Protein AF-A0A4Y9ZCI2-F1 (afdb_monomer_lite)

InterPro domains:
  IPR021056 Mitochondrial import inner membrane translocase subunit Tim54 [PF11711] (5-191)

pLDDT: mean 78.72, std 19.23, range [35.66, 96.88]

Sequence (316 aa):
RERRALAGGIVIVGRPTFKEYMAGLRRGWSEGLQKVDREEALAVLLEEDNHFDEPEPESAFEPETLGDDEPLPTKSRLPSSRPGVFNPLTMRAPEPAKQKTVTQNVDGADVPPPQRVPRQPALLLVPFTNHIGIQQVPNMIWDFFNERKKVQAGAEAGYRIVMGQTRPFVAPNASAAADTFNVADAPADKPAEDKSDLAFDVDAEAWYKSSTASLPAEIEKARKTYYDALPAKLATARALSRGEREPTKEELNAPPPTEVELRAERLKKEMRWRGDEEGWAIVRSDSPVEWDPRMEGALSVFVDPPKGEEVVGEKS

Organism: NCBI:txid205917

Radius of gyration: 32.86 Å; chains: 1; bounding box: 94×45×106 Å

Secondary structure (DSSP, 8-state):
-HHHHHTSEEEEEHHHHHHHHHHHHHHHHHS-S----HHHHHHHHHHTT-TTPPPPP-----------------------------------PPP---------------PPPPSSPPPPPEEEEE------SGGGHHHHHHHHHTHHHHHHHHHHHHHHHHHT-EEE--PPPHHHHTTTT--S-----------SGGGTTGGGGGGS-GGGTTHHHHHHHHHHHHHHHHHHHHHHHHHHHHTSSPPPHHHHHSPPPPHHHHHHHHHHHHHHHHHHHHHHHHHSTTPPPP--GGGTTT-EEE-PPPPTT-------

Foldseek 3Di:
DVVVQQLAEAEAEADLSLLVVLVVVCCVQQDFQFPDPPLVVVLVVVVVPCLLPDDDPPPPPPVPDDDDDDDDDDDDDDDDDDDDDDDDDDDDDDDPPPPPPPPPPPGGPRDGRDPADAAHHAYEYQHDADQDDPVSVVVVVVCVVVVVVVVVSVVQSVVLSVVSDKDFFFDFDPVVVVCPPDPDDDDDDPDDPRPGPLCRNLVSLVNPDPVLVCLLVVLVVVVVVLSVCVVVLSVVQVCVVVVVDDQDPVCVVPPRDHSVRSSVVVSVSVVVSVVSVVSSQSRHSPHGRDDDPSCGRSYMYGDRDPDPPPPPDDDD

Structure (mmCIF, N/CA/C/O backbone):
data_AF-A0A4Y9ZCI2-F1
#
_entry.id   AF-A0A4Y9ZCI2-F1
#
loop_
_atom_site.group_PDB
_atom_site.id
_atom_site.type_symbol
_atom_site.label_atom_id
_atom_site.label_alt_id
_atom_site.label_comp_id
_atom_site.label_asym_id
_atom_site.label_entity_id
_atom_site.label_seq_id
_atom_site.pdbx_PDB_ins_code
_atom_site.Cartn_x
_atom_site.Cartn_y
_atom_site.Cartn_z
_atom_site.occupancy
_atom_site.B_iso_or_equiv
_atom_site.auth_seq_id
_atom_site.auth_comp_id
_atom_site.auth_asym_id
_atom_site.auth_atom_id
_atom_site.pdbx_PDB_model_num
ATOM 1 N N . ARG A 1 1 ? 12.098 -2.322 28.029 1.00 70.19 1 ARG A N 1
ATOM 2 C CA . ARG A 1 1 ? 11.899 -1.687 26.701 1.00 70.19 1 ARG A CA 1
ATOM 3 C C . ARG A 1 1 ? 10.670 -2.268 26.014 1.00 70.19 1 ARG A C 1
ATOM 5 O O . ARG A 1 1 ? 9.775 -1.499 25.715 1.00 70.19 1 ARG A O 1
ATOM 12 N N . GLU A 1 2 ? 10.568 -3.592 25.908 1.00 74.62 2 GLU A N 1
ATOM 13 C CA . GLU A 1 2 ? 9.414 -4.307 25.337 1.00 74.62 2 GLU A CA 1
ATOM 14 C C . GLU A 1 2 ? 8.051 -3.887 25.915 1.00 74.62 2 GLU A C 1
ATOM 16 O O . GLU A 1 2 ? 7.196 -3.446 25.164 1.00 74.62 2 GLU A O 1
ATOM 21 N N . ARG A 1 3 ? 7.875 -3.848 27.247 1.00 76.88 3 ARG A N 1
ATOM 22 C CA . ARG A 1 3 ? 6.620 -3.346 27.856 1.00 76.88 3 ARG A CA 1
ATOM 23 C C . ARG A 1 3 ? 6.239 -1.923 27.432 1.00 76.88 3 ARG A C 1
ATOM 25 O O . ARG A 1 3 ? 5.063 -1.615 27.362 1.00 76.88 3 ARG A O 1
ATOM 32 N N . ARG A 1 4 ? 7.222 -1.052 27.164 1.00 77.25 4 ARG A N 1
ATOM 33 C CA . ARG A 1 4 ? 6.974 0.328 26.713 1.00 77.25 4 ARG A CA 1
ATOM 34 C C . ARG A 1 4 ? 6.596 0.373 25.232 1.00 77.25 4 ARG A C 1
ATOM 36 O O . ARG A 1 4 ? 5.808 1.224 24.856 1.00 77.25 4 ARG A O 1
ATOM 43 N N . ALA A 1 5 ? 7.143 -0.537 24.423 1.00 74.62 5 ALA A N 1
ATOM 44 C CA . ALA A 1 5 ? 6.753 -0.704 23.026 1.00 74.62 5 ALA A CA 1
ATOM 45 C C . ALA A 1 5 ? 5.331 -1.284 22.909 1.00 74.62 5 ALA A C 1
ATOM 47 O O . ALA A 1 5 ? 4.537 -0.791 22.119 1.00 74.62 5 ALA A O 1
ATOM 48 N N . LEU A 1 6 ? 4.989 -2.256 23.761 1.00 81.44 6 LEU A N 1
ATOM 49 C CA . LEU A 1 6 ? 3.657 -2.869 23.828 1.00 81.44 6 LEU A CA 1
ATOM 50 C C . LEU A 1 6 ? 2.593 -1.984 24.490 1.00 81.44 6 LEU A C 1
ATOM 52 O O . LEU A 1 6 ? 1.410 -2.224 24.297 1.00 81.44 6 LEU A O 1
ATOM 56 N N . ALA A 1 7 ? 2.997 -0.980 25.274 1.00 79.25 7 ALA A N 1
ATOM 57 C CA . ALA A 1 7 ? 2.078 0.007 25.845 1.00 79.25 7 ALA A CA 1
ATOM 58 C C . ALA A 1 7 ? 1.554 1.008 24.799 1.00 79.25 7 ALA A C 1
ATOM 60 O O . ALA A 1 7 ? 0.620 1.751 25.086 1.00 79.25 7 ALA A O 1
ATOM 61 N N . GLY A 1 8 ? 2.179 1.062 23.618 1.00 84.56 8 GLY A N 1
ATOM 62 C CA . GLY A 1 8 ? 1.664 1.817 22.483 1.00 84.56 8 GLY A CA 1
ATOM 63 C C . GLY A 1 8 ? 0.495 1.107 21.796 1.00 84.56 8 GLY A C 1
ATOM 64 O O . GLY A 1 8 ? 0.169 -0.039 22.097 1.00 84.56 8 GLY A O 1
ATOM 65 N N . GLY A 1 9 ? -0.109 1.797 20.834 1.00 90.19 9 GLY A N 1
ATOM 66 C CA . GLY A 1 9 ? -1.144 1.254 19.961 1.00 90.19 9 GLY A CA 1
ATOM 67 C C . GLY A 1 9 ? -0.840 1.559 18.500 1.00 90.19 9 GLY A C 1
ATOM 68 O O . GLY A 1 9 ? -0.164 2.544 18.200 1.00 90.19 9 GLY A O 1
ATOM 69 N N . ILE A 1 10 ? -1.339 0.721 17.597 1.00 95.12 10 ILE A N 1
ATOM 70 C CA . ILE A 1 10 ? -1.281 0.932 16.148 1.00 95.12 10 ILE A CA 1
ATOM 71 C C . ILE A 1 10 ? -2.678 1.341 15.693 1.00 95.12 10 ILE A C 1
ATOM 73 O O . ILE A 1 10 ? -3.640 0.626 15.952 1.00 95.12 10 ILE A O 1
ATOM 77 N N . VAL A 1 11 ? -2.799 2.485 15.023 1.00 96.06 11 VAL A N 1
ATOM 78 C CA . VAL A 1 11 ? -4.080 2.964 14.489 1.00 96.06 11 VAL A CA 1
ATOM 79 C C . VAL A 1 11 ? -4.164 2.607 13.013 1.00 96.06 11 VAL A C 1
ATOM 81 O O . VAL A 1 11 ? -3.337 3.055 12.222 1.00 96.06 11 VAL A O 1
ATOM 84 N N . ILE A 1 12 ? -5.165 1.808 12.656 1.00 96.38 12 ILE A N 1
ATOM 85 C CA . ILE A 1 12 ? -5.438 1.362 11.292 1.00 96.38 12 ILE A CA 1
ATOM 86 C C . ILE A 1 12 ? -6.728 2.033 10.832 1.00 96.38 12 ILE A C 1
ATOM 88 O O . ILE A 1 12 ? -7.761 1.927 11.495 1.00 96.38 12 ILE A O 1
ATOM 92 N N . VAL A 1 13 ? -6.656 2.749 9.711 1.00 95.38 13 VAL A N 1
ATOM 93 C CA . VAL A 1 13 ? -7.763 3.562 9.196 1.00 95.38 13 VAL A CA 1
ATOM 94 C C . VAL A 1 13 ? -8.263 2.973 7.884 1.00 95.38 13 VAL A C 1
ATOM 96 O O . VAL A 1 13 ? -7.585 3.035 6.857 1.00 95.38 13 VAL A O 1
ATOM 99 N N . GLY A 1 14 ? -9.471 2.422 7.929 1.00 93.88 14 GLY A N 1
ATOM 100 C CA . GLY A 1 14 ? -10.147 1.809 6.795 1.00 93.88 14 GLY A CA 1
ATOM 101 C C . GLY A 1 14 ? -9.641 0.414 6.433 1.00 93.88 14 GLY A C 1
ATOM 102 O O . GLY A 1 14 ? -8.528 -0.007 6.754 1.00 93.88 14 GLY A O 1
ATOM 103 N N . ARG A 1 15 ? -10.491 -0.298 5.700 1.00 94.25 15 ARG A N 1
ATOM 104 C CA . ARG A 1 15 ? -10.242 -1.654 5.204 1.00 94.25 15 ARG A CA 1
ATOM 105 C C . ARG A 1 15 ? -8.969 -1.843 4.352 1.00 94.25 15 ARG A C 1
ATOM 107 O O . ARG A 1 15 ? -8.268 -2.824 4.605 1.00 94.25 15 ARG A O 1
ATOM 114 N N . PRO A 1 16 ? -8.616 -0.961 3.387 1.00 93.88 16 PRO A N 1
ATOM 115 C CA . PRO A 1 16 ? -7.421 -1.153 2.554 1.00 93.88 16 PRO A CA 1
ATOM 116 C C . PRO A 1 16 ? -6.135 -1.241 3.377 1.00 93.88 16 PRO A C 1
ATOM 118 O O . PRO A 1 16 ? -5.326 -2.145 3.193 1.00 93.88 16 PRO A O 1
ATOM 121 N N . THR A 1 17 ? -5.981 -0.327 4.340 1.00 95.50 17 THR A N 1
ATOM 122 C CA . THR A 1 17 ? -4.780 -0.266 5.181 1.00 95.50 17 THR A CA 1
ATOM 123 C C . THR A 1 17 ? -4.700 -1.463 6.118 1.00 95.50 17 THR A C 1
ATOM 125 O O . THR A 1 17 ? -3.610 -1.946 6.405 1.00 95.50 17 THR A O 1
ATOM 128 N N . PHE A 1 18 ? -5.848 -1.991 6.551 1.00 96.31 18 PHE A N 1
ATOM 129 C CA . PHE A 1 18 ? -5.901 -3.224 7.324 1.00 96.31 18 PHE A CA 1
ATOM 130 C C . PHE A 1 18 ? -5.429 -4.435 6.508 1.00 96.31 18 PHE A C 1
ATOM 132 O O . PHE A 1 18 ? -4.610 -5.210 7.002 1.00 96.31 18 PHE A O 1
ATOM 139 N N . LYS A 1 19 ? -5.871 -4.565 5.249 1.00 96.00 19 LYS A N 1
ATOM 140 C CA . LYS A 1 19 ? -5.399 -5.609 4.323 1.00 96.00 19 LYS A CA 1
ATOM 141 C C . LYS A 1 19 ? -3.885 -5.543 4.123 1.00 96.00 19 LYS A C 1
ATOM 143 O O . LYS A 1 19 ? -3.203 -6.548 4.306 1.00 96.00 19 LYS A O 1
ATOM 148 N N . GLU A 1 20 ? -3.355 -4.358 3.829 1.00 96.31 20 GLU A N 1
ATOM 149 C CA . GLU A 1 20 ? -1.913 -4.140 3.663 1.00 96.31 20 GLU A CA 1
ATOM 150 C C . GLU A 1 20 ? -1.125 -4.421 4.942 1.00 96.31 20 GLU A C 1
ATOM 152 O O . GLU A 1 20 ? -0.078 -5.065 4.893 1.00 96.31 20 GLU A O 1
ATOM 157 N N . TYR A 1 21 ? -1.629 -3.978 6.096 1.00 96.56 21 TYR A N 1
ATOM 158 C CA . TYR A 1 21 ? -0.991 -4.223 7.385 1.00 96.56 21 TYR A CA 1
ATOM 159 C C . TYR A 1 21 ? -0.885 -5.721 7.675 1.00 96.56 21 TYR A C 1
ATOM 161 O O . TYR A 1 21 ? 0.186 -6.200 8.040 1.00 96.56 21 TYR A O 1
ATOM 169 N N . MET A 1 22 ? -1.972 -6.470 7.478 1.00 95.81 22 MET A N 1
ATOM 170 C CA . MET A 1 22 ? -2.000 -7.912 7.727 1.00 95.81 22 MET A CA 1
ATOM 171 C C . MET A 1 22 ? -1.140 -8.685 6.722 1.00 95.81 22 MET A C 1
ATOM 173 O O . MET A 1 22 ? -0.393 -9.576 7.128 1.00 95.81 22 MET A O 1
ATOM 177 N N . ALA A 1 23 ? -1.158 -8.294 5.443 1.00 95.31 23 ALA A N 1
ATOM 178 C CA . ALA A 1 23 ? -0.271 -8.856 4.427 1.00 95.31 23 ALA A CA 1
ATOM 179 C C . ALA A 1 23 ? 1.204 -8.582 4.756 1.00 95.31 23 ALA A C 1
ATOM 181 O O . ALA A 1 23 ? 2.036 -9.487 4.727 1.00 95.31 23 ALA A O 1
ATOM 182 N N . GLY A 1 24 ? 1.532 -7.352 5.157 1.00 94.50 24 GLY A N 1
ATOM 183 C CA . GLY A 1 24 ? 2.871 -6.961 5.592 1.00 94.50 24 GLY A CA 1
ATOM 184 C C . GLY A 1 24 ? 3.321 -7.688 6.858 1.00 94.50 24 GLY A C 1
ATOM 185 O O . GLY A 1 24 ? 4.476 -8.100 6.949 1.00 94.50 24 GLY A O 1
ATOM 186 N N . LEU A 1 25 ? 2.416 -7.903 7.815 1.00 94.06 25 LEU A N 1
ATOM 187 C CA . LEU A 1 25 ? 2.697 -8.642 9.042 1.00 94.06 25 LEU A CA 1
ATOM 188 C C . LEU A 1 25 ? 2.956 -10.122 8.745 1.00 94.06 25 LEU A C 1
ATOM 190 O O . LEU A 1 25 ? 3.963 -10.663 9.203 1.00 94.06 25 LEU A O 1
ATOM 194 N N . ARG A 1 26 ? 2.108 -10.761 7.928 1.00 93.44 26 ARG A N 1
ATOM 195 C CA . ARG A 1 26 ? 2.335 -12.132 7.451 1.00 93.44 26 ARG A CA 1
ATOM 196 C C . ARG A 1 26 ? 3.676 -12.225 6.740 1.00 93.44 26 ARG A C 1
ATOM 198 O O . ARG A 1 26 ? 4.493 -13.069 7.099 1.00 93.44 26 ARG A O 1
ATOM 205 N N . ARG A 1 27 ? 3.919 -11.341 5.772 1.00 91.38 27 ARG A N 1
ATOM 206 C CA . ARG A 1 27 ? 5.150 -11.287 4.982 1.00 91.38 27 ARG A CA 1
ATOM 207 C C . ARG A 1 27 ? 6.383 -11.143 5.876 1.00 91.38 27 ARG A C 1
ATOM 209 O O . ARG A 1 27 ? 7.288 -11.960 5.791 1.00 91.38 27 ARG A O 1
ATOM 216 N N . GLY A 1 28 ? 6.378 -10.185 6.800 1.00 90.69 28 GLY A N 1
ATOM 217 C CA . GLY A 1 28 ? 7.507 -9.909 7.691 1.00 90.69 28 GLY A CA 1
ATOM 218 C C . GLY A 1 28 ? 7.852 -11.041 8.665 1.00 90.69 28 GLY A C 1
ATOM 219 O O . GLY A 1 28 ? 9.004 -11.152 9.071 1.00 90.69 28 GLY A O 1
ATOM 220 N N . TRP A 1 29 ? 6.884 -11.889 9.029 1.00 90.50 29 TRP A N 1
ATOM 221 C CA . TRP A 1 29 ? 7.106 -13.046 9.911 1.00 90.50 29 TRP A CA 1
ATOM 222 C C . TRP A 1 29 ? 7.196 -14.390 9.176 1.00 90.50 29 TRP A C 1
ATOM 224 O O . TRP A 1 29 ? 7.446 -15.416 9.817 1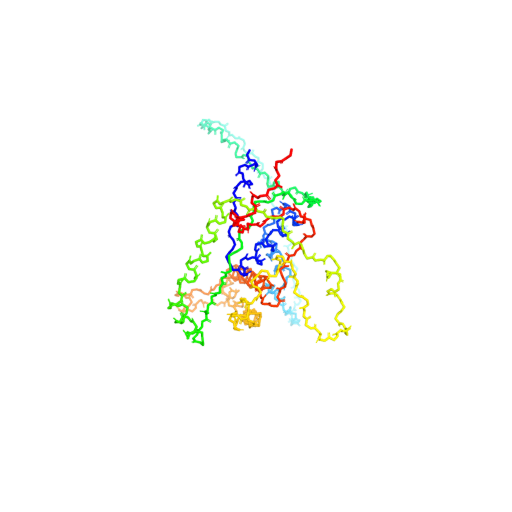.00 90.50 29 TRP A O 1
ATOM 234 N N . SER A 1 30 ? 6.970 -14.415 7.862 1.00 87.25 30 SER A N 1
ATOM 235 C CA . SER A 1 30 ? 7.005 -15.631 7.032 1.00 87.25 30 SER A CA 1
ATOM 236 C C . SER A 1 30 ? 8.155 -15.645 6.037 1.00 87.25 30 SER A C 1
ATOM 238 O O . SER A 1 30 ? 8.651 -16.722 5.723 1.00 87.25 30 SER A O 1
ATOM 240 N N . GLU A 1 31 ? 8.578 -14.486 5.536 1.00 83.69 31 GLU A N 1
ATOM 241 C CA . GLU A 1 31 ? 9.741 -14.376 4.659 1.00 83.69 31 GLU A CA 1
ATOM 242 C C . GLU A 1 31 ? 11.046 -14.461 5.468 1.00 83.69 31 GLU A C 1
ATOM 244 O O . GLU A 1 31 ? 11.098 -14.116 6.652 1.00 83.69 31 GLU A O 1
ATOM 249 N N . GLY A 1 32 ? 12.109 -14.952 4.828 1.00 79.38 32 GLY A N 1
ATOM 250 C CA . GLY A 1 32 ? 13.436 -15.017 5.438 1.00 79.38 32 GLY A CA 1
ATOM 251 C C . GLY A 1 32 ? 14.038 -13.626 5.658 1.00 79.38 32 GLY A C 1
ATOM 252 O O . GLY A 1 32 ? 13.721 -12.674 4.951 1.00 79.38 32 GLY A O 1
ATOM 253 N N . LEU A 1 33 ? 14.974 -13.509 6.606 1.00 81.31 33 LEU A N 1
ATOM 254 C CA . LEU A 1 33 ? 15.710 -12.262 6.885 1.00 81.31 33 LEU A CA 1
ATOM 255 C C . LEU A 1 33 ? 16.792 -11.945 5.834 1.00 81.31 33 LEU A C 1
ATOM 257 O O . LEU A 1 33 ? 17.609 -11.038 6.025 1.00 81.31 33 LEU A O 1
ATOM 261 N N . GLN A 1 34 ? 16.822 -12.698 4.736 1.00 81.69 34 GLN A N 1
ATOM 262 C CA . GLN A 1 34 ? 17.755 -12.487 3.645 1.00 81.69 34 GLN A CA 1
ATOM 263 C C . GLN A 1 34 ? 17.511 -11.101 3.042 1.00 81.69 34 GLN A C 1
ATOM 265 O O . GLN A 1 34 ? 16.386 -10.736 2.692 1.00 81.69 34 GLN A O 1
ATOM 270 N N . LYS A 1 35 ? 18.578 -10.306 2.927 1.00 77.00 35 LYS A N 1
ATOM 271 C CA . LYS A 1 35 ? 18.523 -9.019 2.237 1.00 77.00 35 LYS A CA 1
ATOM 272 C C . LYS A 1 35 ? 18.458 -9.293 0.735 1.00 77.00 35 LYS A C 1
ATOM 274 O O . LYS A 1 35 ? 19.480 -9.273 0.062 1.00 77.00 35 LYS A O 1
ATOM 279 N N . VAL A 1 36 ? 17.263 -9.582 0.235 1.00 78.62 36 VAL A N 1
ATOM 280 C CA . VAL A 1 36 ? 17.028 -9.761 -1.198 1.00 78.62 36 VAL A CA 1
ATOM 281 C C . VAL A 1 36 ? 16.921 -8.382 -1.832 1.00 78.62 36 VAL A C 1
ATOM 283 O O . VAL A 1 36 ? 15.985 -7.630 -1.540 1.00 78.62 36 VAL A O 1
ATOM 286 N N . ASP A 1 37 ? 17.881 -8.042 -2.689 1.00 86.25 37 ASP A N 1
ATOM 287 C CA . ASP A 1 37 ? 17.720 -6.908 -3.588 1.00 86.25 37 ASP A CA 1
ATOM 288 C C . ASP A 1 37 ? 16.722 -7.305 -4.683 1.00 86.25 37 ASP A C 1
ATOM 290 O O . ASP A 1 37 ? 17.003 -8.120 -5.563 1.00 86.25 37 ASP A O 1
ATOM 294 N N . ARG A 1 38 ? 15.500 -6.772 -4.575 1.00 86.38 38 ARG A N 1
ATOM 295 C CA . ARG A 1 38 ? 14.413 -7.080 -5.512 1.00 86.38 38 ARG A CA 1
ATOM 296 C C . ARG A 1 38 ? 14.734 -6.600 -6.925 1.00 86.38 38 ARG A C 1
ATOM 298 O O . ARG A 1 38 ? 14.206 -7.172 -7.874 1.00 86.38 38 ARG A O 1
ATOM 305 N N . GLU A 1 39 ? 15.565 -5.567 -7.061 1.00 89.19 39 GLU A N 1
ATOM 306 C CA . GLU A 1 39 ? 15.991 -5.050 -8.361 1.00 89.19 39 GLU A CA 1
ATOM 307 C C . GLU A 1 39 ? 16.957 -6.018 -9.028 1.00 89.19 39 GLU A C 1
ATOM 309 O O . GLU A 1 39 ? 16.762 -6.353 -10.191 1.00 89.19 39 GLU A O 1
ATOM 314 N N . GLU A 1 40 ? 17.938 -6.519 -8.277 1.00 89.50 40 GLU A N 1
ATOM 315 C CA . GLU A 1 40 ? 18.913 -7.498 -8.765 1.00 89.50 40 GLU A CA 1
ATOM 316 C C . GLU A 1 40 ? 18.239 -8.827 -9.120 1.00 89.50 40 GLU A C 1
ATOM 318 O O . GLU A 1 40 ? 18.433 -9.343 -10.217 1.00 89.50 40 GLU A O 1
ATOM 323 N N . ALA A 1 41 ? 17.362 -9.338 -8.249 1.00 89.94 41 ALA A N 1
ATOM 324 C CA . ALA A 1 41 ? 16.611 -10.563 -8.522 1.00 89.94 41 ALA A CA 1
ATOM 325 C C . ALA A 1 41 ? 15.742 -10.437 -9.784 1.00 89.94 41 ALA A C 1
ATOM 327 O O . ALA A 1 41 ? 15.655 -11.369 -10.582 1.00 89.94 41 ALA A O 1
ATOM 328 N N . LEU A 1 42 ? 15.109 -9.277 -9.988 1.00 91.69 42 LEU A N 1
ATOM 329 C CA . LEU A 1 42 ? 14.340 -9.018 -11.200 1.00 91.69 42 LEU A CA 1
ATOM 330 C C . LEU A 1 42 ? 15.249 -8.844 -12.421 1.00 91.69 42 LEU A C 1
ATOM 332 O O . LEU A 1 42 ? 14.898 -9.328 -13.490 1.00 91.69 42 LEU A O 1
ATOM 336 N N . ALA A 1 43 ? 16.399 -8.184 -12.284 1.00 90.06 43 ALA A N 1
ATOM 337 C CA . ALA A 1 43 ? 17.352 -8.003 -13.373 1.00 90.06 43 ALA A CA 1
ATOM 338 C C . ALA A 1 43 ? 17.840 -9.350 -13.915 1.00 90.06 43 ALA A C 1
ATOM 340 O O . ALA A 1 43 ? 17.757 -9.560 -15.121 1.00 90.06 43 ALA A O 1
ATOM 341 N N . VAL A 1 44 ? 18.216 -10.285 -13.035 1.00 90.62 44 VAL A N 1
ATOM 342 C CA . VAL A 1 44 ? 18.615 -11.651 -13.420 1.00 90.62 44 VAL A CA 1
ATOM 343 C C . VAL A 1 44 ? 17.499 -12.350 -14.202 1.00 90.62 44 VAL A C 1
ATOM 345 O O . VAL A 1 44 ? 17.733 -12.858 -15.294 1.00 90.62 44 VAL A O 1
ATOM 348 N N . LEU A 1 45 ? 16.254 -12.293 -13.712 1.00 90.94 45 LEU A N 1
ATOM 349 C CA . LEU A 1 45 ? 15.106 -12.878 -14.419 1.00 90.94 45 LEU A CA 1
ATOM 350 C C . LEU A 1 45 ? 14.853 -12.241 -15.796 1.00 90.94 45 LEU A C 1
ATOM 352 O O . LEU A 1 45 ? 14.368 -12.906 -16.706 1.00 90.94 45 LEU A O 1
ATOM 356 N N . LEU A 1 46 ? 15.121 -10.942 -15.950 1.00 90.56 46 LEU A N 1
ATOM 357 C CA . LEU A 1 46 ? 14.923 -10.229 -17.215 1.00 90.56 46 LEU A CA 1
ATOM 358 C C . LEU A 1 46 ? 16.073 -10.448 -18.206 1.00 90.56 46 LEU A C 1
ATOM 360 O O . LEU A 1 46 ? 15.843 -10.320 -19.413 1.00 90.56 46 LEU A O 1
ATOM 364 N N . GLU A 1 47 ? 17.278 -10.744 -17.717 1.00 88.25 47 GLU A N 1
ATOM 365 C CA . GLU A 1 47 ? 18.430 -11.148 -18.531 1.00 88.25 47 GLU A CA 1
ATOM 366 C C . GLU A 1 47 ? 18.198 -12.519 -19.180 1.00 88.25 47 GLU A C 1
ATOM 368 O O . GLU A 1 47 ? 18.524 -12.688 -20.349 1.00 88.25 47 GLU A O 1
ATOM 373 N N . GLU A 1 48 ? 17.544 -13.452 -18.484 1.00 89.75 48 GLU A N 1
ATOM 374 C CA . GLU A 1 48 ? 17.228 -14.800 -18.993 1.00 89.75 48 GLU A CA 1
ATOM 375 C C . GLU A 1 48 ? 16.129 -14.834 -20.081 1.00 89.75 48 GLU A C 1
ATOM 377 O O . GLU A 1 48 ? 15.938 -15.849 -20.749 1.00 89.75 48 GLU A O 1
ATOM 382 N N . ASP A 1 49 ? 15.391 -13.738 -20.275 1.00 85.31 49 ASP A N 1
ATOM 383 C CA . ASP A 1 49 ? 14.215 -13.665 -21.159 1.00 85.31 49 ASP A CA 1
ATOM 384 C C . ASP A 1 49 ? 14.566 -13.340 -22.630 1.00 85.31 49 ASP A C 1
ATOM 386 O O . ASP A 1 49 ? 13.673 -13.119 -23.446 1.00 85.31 49 ASP A O 1
ATOM 390 N N . ASN A 1 50 ? 15.856 -13.243 -22.983 1.00 84.94 50 ASN A N 1
ATOM 391 C CA . ASN A 1 50 ? 16.409 -13.098 -24.348 1.00 84.94 50 ASN A CA 1
ATOM 392 C C . ASN A 1 50 ? 15.838 -11.954 -25.227 1.00 84.94 50 ASN A C 1
ATOM 394 O O . ASN A 1 50 ? 16.192 -11.809 -26.394 1.00 84.94 50 ASN A O 1
ATOM 398 N N . HIS A 1 51 ? 14.986 -11.074 -24.692 1.00 86.31 51 HIS A N 1
ATOM 399 C CA . HIS A 1 51 ? 14.366 -9.963 -25.432 1.00 86.31 51 HIS A CA 1
ATOM 400 C C . HIS A 1 51 ? 15.374 -8.905 -25.913 1.00 86.31 51 HIS A C 1
ATOM 402 O O . HIS A 1 51 ? 15.056 -8.088 -26.777 1.00 86.31 51 HIS A O 1
ATOM 408 N N . PHE A 1 52 ? 16.566 -8.878 -25.313 1.00 86.44 52 PHE A N 1
ATOM 409 C CA . PHE A 1 52 ? 17.665 -7.971 -25.652 1.00 86.44 52 PHE A CA 1
ATOM 410 C C . PHE A 1 52 ? 18.806 -8.680 -26.380 1.00 86.44 52 PHE A C 1
ATOM 412 O O . PHE A 1 52 ? 19.825 -8.037 -26.648 1.00 86.44 52 PHE A O 1
ATOM 419 N N . ASP A 1 53 ? 18.644 -9.956 -26.723 1.00 85.94 53 ASP A N 1
ATOM 420 C CA . ASP A 1 53 ? 19.646 -10.670 -27.497 1.00 85.94 53 ASP A CA 1
ATOM 421 C C . ASP A 1 53 ? 19.671 -10.132 -28.922 1.00 85.94 53 ASP A C 1
ATOM 423 O O . ASP A 1 53 ? 18.708 -9.553 -29.448 1.00 85.94 53 ASP A O 1
ATOM 427 N N . GLU A 1 54 ? 20.840 -10.205 -29.536 1.00 77.50 54 GLU A N 1
ATOM 428 C CA . GLU A 1 54 ? 20.959 -9.874 -30.938 1.00 77.50 54 GLU A CA 1
ATOM 429 C C . GLU A 1 54 ? 20.570 -11.103 -31.759 1.00 77.50 54 GLU A C 1
ATOM 431 O O . GLU A 1 54 ? 21.102 -12.180 -31.488 1.00 77.50 54 GLU A O 1
ATOM 436 N N . PRO A 1 55 ? 19.650 -10.984 -32.738 1.00 71.75 55 PRO A N 1
ATOM 437 C CA . PRO A 1 55 ? 19.465 -12.069 -33.686 1.00 71.75 55 PRO A CA 1
ATOM 438 C C . PRO A 1 55 ? 20.814 -12.322 -34.355 1.00 71.75 55 PRO A C 1
ATOM 440 O O . PRO A 1 55 ? 21.413 -11.381 -34.883 1.00 71.75 55 PRO A O 1
ATOM 443 N N . GLU A 1 56 ? 21.311 -13.562 -34.287 1.00 66.25 56 GLU A N 1
ATOM 444 C CA . GLU A 1 56 ? 22.533 -13.924 -35.000 1.00 66.25 56 GLU A CA 1
ATOM 445 C C . GLU A 1 56 ? 22.380 -13.455 -36.449 1.00 66.25 56 GLU A C 1
ATOM 447 O O . GLU A 1 56 ? 21.328 -13.704 -37.053 1.00 66.25 56 GLU A O 1
ATOM 452 N N . PRO A 1 57 ? 23.367 -12.727 -37.003 1.00 60.38 57 PRO A N 1
ATOM 453 C CA . PRO A 1 57 ? 23.303 -12.371 -38.404 1.00 60.38 57 PRO A CA 1
ATOM 454 C C . PRO A 1 57 ? 23.175 -13.686 -39.159 1.00 60.38 57 PRO A C 1
ATOM 456 O O . PRO A 1 57 ? 24.042 -14.551 -39.012 1.00 60.38 57 PRO A O 1
ATOM 459 N N . GLU A 1 58 ? 22.084 -13.852 -39.916 1.00 48.94 58 GLU A N 1
ATOM 460 C CA . GLU A 1 58 ? 21.970 -14.951 -40.863 1.00 48.94 58 GLU A CA 1
ATOM 461 C C . GLU A 1 58 ? 23.269 -14.937 -41.651 1.00 48.94 58 GLU A C 1
ATOM 463 O O . GLU A 1 58 ? 23.594 -13.961 -42.333 1.00 48.94 58 GLU A O 1
ATOM 468 N N . SER A 1 59 ? 24.087 -15.959 -41.417 1.00 45.62 59 SER A N 1
ATOM 469 C CA . SER A 1 59 ? 25.406 -16.040 -41.995 1.00 45.62 59 SER A CA 1
ATOM 470 C C . SER A 1 59 ? 25.205 -15.983 -43.498 1.00 45.62 59 SER A C 1
ATOM 472 O O . SER A 1 59 ? 24.694 -16.939 -44.085 1.00 45.62 59 SER A O 1
ATOM 474 N N . ALA A 1 60 ? 25.581 -14.861 -44.103 1.00 47.62 60 ALA A N 1
ATOM 475 C CA . ALA A 1 60 ? 25.733 -14.720 -45.535 1.00 47.62 60 ALA A CA 1
ATOM 476 C C . ALA A 1 60 ? 26.899 -15.620 -45.974 1.00 47.62 60 ALA A C 1
ATOM 478 O O . ALA A 1 60 ? 27.973 -15.158 -46.338 1.00 47.62 60 ALA A O 1
ATOM 479 N N . PHE A 1 61 ? 26.708 -16.934 -45.886 1.00 43.81 61 PHE A N 1
ATOM 480 C CA . PHE A 1 61 ? 27.419 -17.897 -46.703 1.00 43.81 61 PHE A CA 1
ATOM 481 C C . PHE A 1 61 ? 26.665 -17.973 -48.026 1.00 43.81 61 PHE A C 1
ATOM 483 O O . PHE A 1 61 ? 25.995 -18.956 -48.329 1.00 43.81 61 PHE A O 1
ATOM 490 N N . GLU A 1 62 ? 26.777 -16.909 -48.818 1.00 42.31 62 GLU A N 1
ATOM 491 C CA . GLU A 1 62 ? 26.784 -17.087 -50.262 1.00 42.31 62 GLU A CA 1
ATOM 492 C C . GLU A 1 62 ? 28.167 -17.647 -50.619 1.00 42.31 62 GLU A C 1
ATOM 494 O O . GLU A 1 62 ? 29.171 -16.963 -50.404 1.00 42.31 62 GLU A O 1
ATOM 499 N N . PRO A 1 63 ? 28.291 -18.888 -51.125 1.00 43.41 63 PRO A N 1
ATOM 500 C CA . PRO A 1 63 ? 29.545 -19.344 -51.689 1.00 43.41 63 PRO A CA 1
ATOM 501 C C . PRO A 1 63 ? 29.630 -18.807 -53.123 1.00 43.41 63 PRO A C 1
ATOM 503 O O . PRO A 1 63 ? 29.510 -19.564 -54.085 1.00 43.41 63 PRO A O 1
ATOM 506 N N . GLU A 1 64 ? 29.815 -17.496 -53.285 1.00 44.66 64 GLU A N 1
ATOM 507 C CA . GLU A 1 64 ? 30.244 -16.945 -54.570 1.00 44.66 64 GLU A CA 1
ATOM 508 C C . GLU A 1 64 ? 31.758 -17.144 -54.725 1.00 44.66 64 GLU A C 1
ATOM 510 O O . GLU A 1 64 ? 32.600 -16.466 -54.143 1.00 44.66 64 GLU A O 1
ATOM 515 N N . THR A 1 65 ? 32.065 -18.179 -55.500 1.00 48.47 65 THR A N 1
ATOM 516 C CA . THR A 1 65 ? 33.248 -18.392 -56.339 1.00 48.47 65 THR A CA 1
ATOM 517 C C . THR A 1 65 ? 34.284 -17.258 -56.402 1.00 48.47 65 THR A C 1
ATOM 519 O O . THR A 1 65 ? 34.124 -16.315 -57.170 1.00 48.47 65 THR A O 1
ATOM 522 N N . LEU A 1 66 ? 35.421 -17.450 -55.731 1.00 42.66 66 LEU A N 1
ATOM 523 C CA . LEU A 1 66 ? 36.751 -16.906 -56.053 1.00 42.66 66 LEU A CA 1
ATOM 524 C C . LEU A 1 66 ? 37.734 -17.953 -55.500 1.00 42.66 66 LEU A C 1
ATOM 526 O O . LEU A 1 66 ? 37.704 -18.259 -54.316 1.00 42.66 66 LEU A O 1
ATOM 530 N N . GLY A 1 67 ? 38.437 -18.715 -56.332 1.00 38.69 67 GLY A N 1
ATOM 531 C CA . GLY A 1 67 ? 39.625 -18.227 -57.023 1.00 38.69 67 GLY A CA 1
ATOM 532 C C . GLY A 1 67 ? 40.844 -18.733 -56.248 1.00 38.69 67 GLY A C 1
ATOM 533 O O . GLY A 1 67 ? 41.080 -18.303 -55.128 1.00 38.69 67 GLY A O 1
ATOM 534 N N . ASP A 1 68 ? 41.516 -19.711 -56.843 1.00 39.53 68 ASP A N 1
ATOM 535 C CA . ASP A 1 68 ? 42.663 -20.478 -56.353 1.00 39.53 68 ASP A CA 1
ATOM 536 C C . ASP A 1 68 ? 43.858 -19.613 -55.898 1.00 39.53 68 ASP A C 1
ATOM 538 O O . ASP A 1 68 ? 44.056 -18.509 -56.400 1.00 39.53 68 ASP A O 1
ATOM 542 N N . ASP A 1 69 ? 44.678 -20.206 -55.024 1.00 46.06 69 ASP A N 1
ATOM 543 C CA . ASP A 1 69 ? 46.072 -19.861 -54.703 1.00 46.06 69 ASP A CA 1
ATOM 544 C C . ASP A 1 69 ? 46.399 -18.516 -54.013 1.00 46.06 69 ASP A C 1
ATOM 546 O O . ASP A 1 69 ? 46.576 -17.493 -54.660 1.00 46.06 69 ASP A O 1
ATOM 550 N N . GLU A 1 70 ? 46.652 -18.561 -52.691 1.00 49.88 70 GLU A N 1
ATOM 551 C CA . GLU A 1 70 ? 47.910 -18.078 -52.068 1.00 49.88 70 GLU A CA 1
ATOM 552 C C . GLU A 1 70 ? 47.937 -18.339 -50.532 1.00 49.88 70 GLU A C 1
ATOM 554 O O . GLU A 1 70 ? 46.986 -18.003 -49.820 1.00 49.88 70 GLU A O 1
ATOM 559 N N . PRO A 1 71 ? 49.004 -18.948 -49.962 1.00 58.59 71 PRO A N 1
ATOM 560 C CA . PRO A 1 71 ? 49.046 -19.328 -48.547 1.00 58.59 71 PRO A CA 1
ATOM 561 C C . PRO A 1 71 ? 49.510 -18.204 -47.600 1.00 58.59 71 PRO A C 1
ATOM 563 O O . PRO A 1 71 ? 50.517 -17.532 -47.817 1.00 58.59 71 PRO A O 1
ATOM 566 N N . LEU A 1 72 ? 48.814 -18.101 -46.463 1.00 51.69 72 LEU A N 1
ATOM 567 C CA . LEU A 1 72 ? 49.138 -17.288 -45.281 1.00 51.69 72 LEU A CA 1
ATOM 568 C C . LEU A 1 72 ? 50.587 -17.491 -44.771 1.00 51.69 72 LEU A C 1
ATOM 570 O O . LEU A 1 72 ? 50.931 -18.613 -44.380 1.00 51.69 72 LEU A O 1
ATOM 574 N N . PRO A 1 73 ? 51.406 -16.431 -44.597 1.00 51.69 73 PRO A N 1
ATOM 575 C CA . PRO A 1 73 ? 52.644 -16.526 -43.831 1.00 51.69 73 PRO A CA 1
ATOM 576 C C . PRO A 1 73 ? 52.453 -16.124 -42.353 1.00 51.69 73 PRO A C 1
ATOM 578 O O . PRO A 1 73 ? 52.297 -14.968 -41.974 1.00 51.69 73 PRO A O 1
ATOM 581 N N . THR A 1 74 ? 52.486 -17.164 -41.525 1.00 49.41 74 THR A N 1
ATOM 582 C CA . THR A 1 74 ? 52.910 -17.308 -40.117 1.00 49.41 74 THR A CA 1
ATOM 583 C C . THR A 1 74 ? 53.447 -16.123 -39.279 1.00 49.41 74 THR A C 1
ATOM 585 O O . THR A 1 74 ? 54.399 -15.439 -39.634 1.00 49.41 74 THR A O 1
ATOM 588 N N . LYS A 1 75 ? 52.937 -16.092 -38.034 1.00 48.91 75 LYS A N 1
ATOM 589 C CA . LYS A 1 75 ? 53.528 -15.754 -36.711 1.00 48.91 75 LYS A CA 1
ATOM 590 C C . LYS A 1 75 ? 55.001 -15.271 -36.643 1.00 48.91 75 LYS A C 1
ATOM 592 O O . LYS A 1 75 ? 55.929 -16.044 -36.854 1.00 48.91 75 LYS A O 1
ATOM 597 N N . SER A 1 76 ? 55.194 -14.07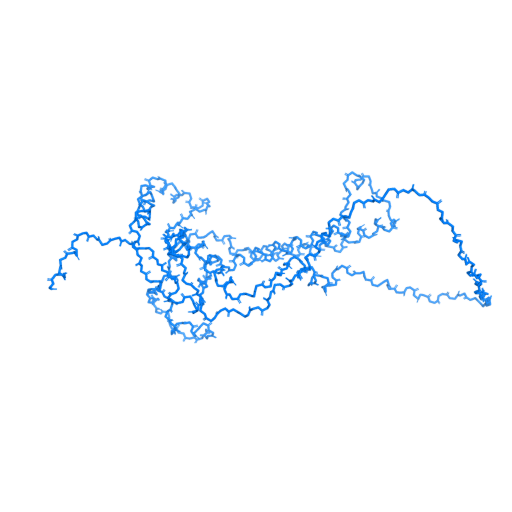6 -36.077 1.00 47.72 76 SER A N 1
ATOM 598 C CA . SER A 1 76 ? 56.426 -13.565 -35.432 1.00 47.72 76 SER A CA 1
ATOM 599 C C . SER A 1 76 ? 55.991 -13.003 -34.065 1.00 47.72 76 SER A C 1
ATOM 601 O O . SER A 1 76 ? 55.056 -12.214 -34.032 1.00 47.72 76 SER A O 1
ATOM 603 N N . ARG A 1 77 ? 56.394 -13.441 -32.861 1.00 47.22 77 ARG A N 1
ATOM 604 C CA . ARG A 1 77 ? 57.671 -13.859 -32.241 1.00 47.22 77 ARG A CA 1
ATOM 605 C C . ARG A 1 77 ? 58.735 -12.754 -32.155 1.00 47.22 77 ARG A C 1
ATOM 607 O O . ARG A 1 77 ? 59.799 -12.853 -32.750 1.00 47.22 77 ARG A O 1
ATOM 614 N N . LEU A 1 78 ? 58.484 -11.775 -31.279 1.00 46.81 78 LEU A N 1
ATOM 615 C CA . LEU A 1 78 ? 59.536 -10.982 -30.632 1.00 46.81 78 LEU A CA 1
ATOM 616 C C . LEU A 1 78 ? 59.521 -11.196 -29.099 1.00 46.81 78 LEU A C 1
ATOM 618 O O . LEU A 1 78 ? 58.441 -11.309 -28.515 1.00 46.81 78 LEU A O 1
ATOM 622 N N . PRO A 1 79 ? 60.701 -11.333 -28.459 1.00 51.62 79 PRO A N 1
ATOM 623 C CA . PRO A 1 79 ? 60.853 -11.783 -27.076 1.00 51.62 79 PRO A CA 1
ATOM 624 C C . PRO A 1 79 ? 60.773 -10.665 -26.022 1.00 51.62 79 PRO A C 1
ATOM 626 O O . PRO A 1 79 ? 61.107 -9.510 -26.262 1.00 51.62 79 PRO A O 1
ATOM 629 N N . SER A 1 80 ? 60.410 -11.083 -24.808 1.00 48.53 80 SER A N 1
ATOM 630 C CA . SER A 1 80 ? 60.467 -10.326 -23.553 1.00 48.53 80 SER A CA 1
ATOM 631 C C . SER A 1 80 ? 61.915 -10.029 -23.123 1.00 48.53 80 SER A C 1
ATOM 633 O O . SER A 1 80 ? 62.699 -10.954 -22.902 1.00 48.53 80 SER A O 1
ATOM 635 N N . SER A 1 81 ? 62.230 -8.756 -22.881 1.00 50.75 81 SER A N 1
ATOM 636 C CA . SER A 1 81 ? 63.414 -8.284 -22.141 1.00 50.75 81 SER A CA 1
ATOM 637 C C . SER A 1 81 ? 62.897 -7.475 -20.941 1.00 50.75 81 SER A C 1
ATOM 639 O O . SER A 1 81 ? 62.321 -6.411 -21.135 1.00 50.75 81 SER A O 1
ATOM 641 N N . ARG A 1 82 ? 62.751 -8.105 -19.768 1.00 51.94 82 ARG A N 1
ATOM 642 C CA . ARG A 1 82 ? 63.631 -8.080 -18.572 1.00 51.94 82 ARG A CA 1
ATOM 643 C C . ARG A 1 82 ? 63.796 -6.723 -17.847 1.00 51.94 82 ARG A C 1
ATOM 645 O O . ARG A 1 82 ? 63.790 -5.676 -18.480 1.00 51.94 82 ARG A O 1
ATOM 652 N N . PRO A 1 83 ? 63.913 -6.761 -16.501 1.00 50.69 83 PRO A N 1
ATOM 653 C CA . PRO A 1 83 ? 63.452 -5.704 -15.608 1.00 50.69 83 PRO A CA 1
ATOM 654 C C . PRO A 1 83 ? 64.575 -4.746 -15.195 1.00 50.69 83 PRO A C 1
ATOM 656 O O . PRO A 1 83 ? 65.667 -5.170 -14.820 1.00 50.69 83 PRO A O 1
ATOM 659 N N . GLY A 1 84 ? 64.278 -3.448 -15.216 1.00 43.69 84 GLY A N 1
ATOM 660 C CA . GLY A 1 84 ? 65.130 -2.399 -14.664 1.00 43.69 84 GLY A CA 1
ATOM 661 C C . GLY A 1 84 ? 64.704 -2.054 -13.243 1.00 43.69 84 GLY A C 1
ATOM 662 O O . GLY A 1 84 ? 63.719 -1.354 -13.034 1.00 43.69 84 GLY A O 1
ATOM 663 N N . VAL A 1 85 ? 65.457 -2.567 -12.276 1.00 53.41 85 VAL A N 1
ATOM 664 C CA . VAL A 1 85 ? 65.434 -2.165 -10.868 1.00 53.41 85 VAL A CA 1
ATOM 665 C C . VAL A 1 85 ? 66.199 -0.849 -10.755 1.00 53.41 85 VAL A C 1
ATOM 667 O O . VAL A 1 85 ? 67.381 -0.855 -11.062 1.00 53.41 85 VAL A O 1
ATOM 670 N N . PHE A 1 86 ? 65.573 0.245 -10.312 1.00 42.91 86 PHE A N 1
ATOM 671 C CA . PHE A 1 86 ? 66.236 1.295 -9.523 1.00 42.91 86 PHE A CA 1
ATOM 672 C C . PHE A 1 86 ? 65.192 2.245 -8.908 1.00 42.91 86 PHE A C 1
ATOM 674 O O . PHE A 1 86 ? 64.522 3.006 -9.596 1.00 42.91 86 PHE A O 1
ATOM 681 N N . ASN A 1 87 ? 65.086 2.189 -7.583 1.00 47.25 87 ASN A N 1
ATOM 682 C CA . ASN A 1 87 ? 64.596 3.255 -6.711 1.00 47.25 87 ASN A CA 1
ATOM 683 C C . ASN A 1 87 ? 65.785 3.552 -5.782 1.00 47.25 87 ASN A C 1
ATOM 685 O O . ASN A 1 87 ? 66.408 2.586 -5.326 1.00 47.25 87 ASN A O 1
ATOM 689 N N . PRO A 1 88 ? 66.164 4.816 -5.525 1.00 52.12 88 PRO A N 1
ATOM 690 C CA . PRO A 1 88 ? 65.746 5.372 -4.239 1.00 52.12 88 PRO A CA 1
ATOM 691 C C . PRO A 1 88 ? 65.648 6.913 -4.224 1.00 52.12 88 PRO A C 1
ATOM 693 O O . PRO A 1 88 ? 66.592 7.608 -4.584 1.00 52.12 88 PRO A O 1
ATOM 696 N N . LEU A 1 89 ? 64.542 7.453 -3.705 1.00 42.31 89 LEU A N 1
ATOM 697 C CA . LEU A 1 89 ? 64.516 8.298 -2.495 1.00 42.31 89 LEU A CA 1
ATOM 698 C C . LEU A 1 89 ? 63.240 9.150 -2.413 1.00 42.31 89 LEU A C 1
ATOM 700 O O . LEU A 1 89 ? 62.900 9.929 -3.297 1.00 42.31 89 LEU A O 1
ATOM 704 N N . THR A 1 90 ? 62.619 9.043 -1.236 1.00 54.88 90 THR A N 1
ATOM 705 C CA . THR A 1 90 ? 61.823 10.071 -0.552 1.00 54.88 90 THR A CA 1
ATOM 706 C C . THR A 1 90 ? 60.552 10.568 -1.234 1.00 54.88 90 THR A C 1
ATOM 708 O O . THR A 1 90 ? 60.513 11.677 -1.755 1.00 54.88 90 THR A O 1
ATOM 711 N N . MET A 1 91 ? 59.453 9.835 -1.028 1.00 44.22 91 MET A N 1
ATOM 712 C CA . MET A 1 91 ? 58.164 10.473 -0.762 1.00 44.22 91 MET A CA 1
ATOM 713 C C . MET A 1 91 ? 57.489 9.861 0.468 1.00 44.22 91 MET A C 1
ATOM 715 O O . MET A 1 91 ? 57.361 8.651 0.623 1.00 44.22 91 MET A O 1
ATOM 719 N N . ARG A 1 92 ? 57.145 10.783 1.364 1.00 50.34 92 ARG A N 1
ATOM 720 C CA . ARG A 1 92 ? 56.318 10.702 2.566 1.00 50.34 92 ARG A CA 1
ATOM 721 C C . ARG A 1 92 ? 55.259 9.594 2.495 1.00 50.34 92 ARG A C 1
ATOM 723 O O . ARG A 1 92 ? 54.436 9.587 1.586 1.00 50.34 92 ARG A O 1
ATOM 730 N N . ALA A 1 93 ? 55.270 8.702 3.484 1.00 51.53 93 ALA A N 1
ATOM 731 C CA . ALA A 1 93 ? 54.227 7.701 3.659 1.00 51.53 93 ALA A CA 1
ATOM 732 C C . ALA A 1 93 ? 52.855 8.394 3.791 1.00 51.53 93 ALA A C 1
ATOM 734 O O . ALA A 1 93 ? 52.729 9.298 4.626 1.00 51.53 93 ALA A O 1
ATOM 735 N N . PRO A 1 94 ? 51.834 8.016 2.999 1.00 52.00 94 PRO A N 1
ATOM 736 C CA . PRO A 1 94 ? 50.465 8.352 3.346 1.00 52.00 94 PRO A CA 1
ATOM 737 C C . PRO A 1 94 ? 50.128 7.647 4.662 1.00 52.00 94 PRO A C 1
ATOM 739 O O . PRO A 1 94 ? 50.527 6.501 4.886 1.00 52.00 94 PRO A O 1
ATOM 742 N N . GLU A 1 95 ? 49.431 8.354 5.549 1.00 59.09 95 GLU A N 1
ATOM 743 C CA . GLU A 1 95 ? 48.852 7.771 6.759 1.00 59.09 95 GLU A CA 1
ATOM 744 C C . GLU A 1 95 ? 48.112 6.475 6.399 1.00 59.09 95 GLU A C 1
ATOM 746 O O . GLU A 1 95 ? 47.507 6.413 5.321 1.00 59.09 95 GLU A O 1
ATOM 751 N N . PRO A 1 96 ? 48.144 5.434 7.253 1.00 51.25 96 PRO A N 1
ATOM 752 C CA . PRO A 1 96 ? 47.378 4.230 6.992 1.00 51.25 96 PRO A CA 1
ATOM 753 C C . PRO A 1 96 ? 45.918 4.645 6.848 1.00 51.25 96 PRO A C 1
ATOM 755 O O . PRO A 1 96 ? 45.271 5.046 7.820 1.00 51.25 96 PRO A O 1
ATOM 758 N N . ALA A 1 97 ? 45.410 4.579 5.615 1.00 55.94 97 ALA A N 1
ATOM 759 C CA . ALA A 1 97 ? 43.992 4.663 5.360 1.00 55.94 97 ALA A CA 1
ATOM 760 C C . ALA A 1 97 ? 43.366 3.637 6.296 1.00 55.94 97 ALA A C 1
ATOM 762 O O . ALA A 1 97 ? 43.673 2.444 6.199 1.00 55.94 97 ALA A O 1
ATOM 763 N N . LYS A 1 98 ? 42.563 4.117 7.256 1.00 53.00 98 LYS A N 1
ATOM 764 C CA . LYS A 1 98 ? 41.727 3.252 8.082 1.00 53.00 98 LYS A CA 1
ATOM 765 C C . LYS A 1 98 ? 41.121 2.259 7.115 1.00 53.00 98 LYS A C 1
ATOM 767 O O . LYS A 1 98 ? 40.477 2.691 6.156 1.00 53.00 98 LYS A O 1
ATOM 772 N N . GLN A 1 99 ? 41.406 0.976 7.326 1.00 44.66 99 GLN A N 1
ATOM 773 C CA . GLN A 1 99 ? 40.736 -0.087 6.608 1.00 44.66 99 GLN A CA 1
ATOM 774 C C . GLN A 1 99 ? 39.256 0.261 6.708 1.00 44.66 99 GLN A C 1
ATOM 776 O O . GLN A 1 99 ? 38.670 0.204 7.789 1.00 44.66 99 GLN A O 1
ATOM 781 N N . LYS A 1 100 ? 38.670 0.722 5.597 1.00 47.38 100 LYS A N 1
ATOM 782 C CA . LYS A 1 100 ? 37.245 0.555 5.415 1.00 47.38 100 LYS A CA 1
ATOM 783 C C . LYS A 1 100 ? 37.133 -0.947 5.478 1.00 47.38 100 LYS A C 1
ATOM 785 O O . LYS A 1 100 ? 37.572 -1.632 4.557 1.00 47.38 100 LYS A O 1
ATOM 790 N N . THR A 1 101 ? 36.692 -1.451 6.623 1.00 43.50 101 THR A N 1
ATOM 791 C CA . THR A 1 101 ? 36.077 -2.754 6.691 1.00 43.50 101 THR A CA 1
ATOM 792 C C . THR A 1 101 ? 35.092 -2.724 5.543 1.00 43.50 101 THR A C 1
ATOM 794 O O . THR A 1 101 ? 34.076 -2.033 5.589 1.00 43.50 101 THR A O 1
ATOM 797 N N . VAL A 1 102 ? 35.46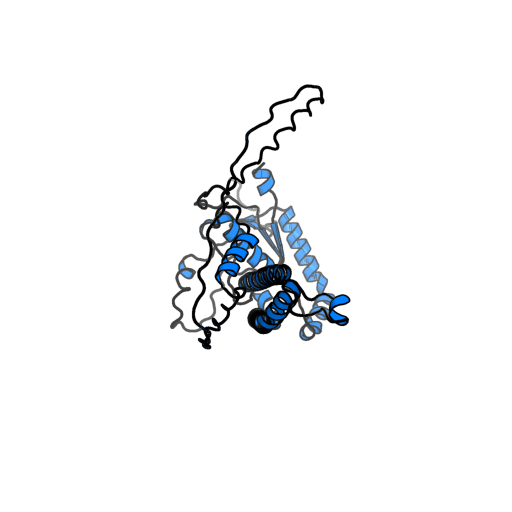3 -3.389 4.453 1.00 46.28 102 VAL A N 1
ATOM 798 C CA . VAL A 1 102 ? 34.487 -3.987 3.574 1.00 46.28 102 VAL A CA 1
ATOM 799 C C . VAL A 1 102 ? 33.777 -4.922 4.533 1.00 46.28 102 VAL A C 1
ATOM 801 O O . VAL A 1 102 ? 34.263 -6.010 4.831 1.00 46.28 102 VAL A O 1
ATOM 804 N N . THR A 1 103 ? 32.716 -4.424 5.168 1.00 45.53 103 THR A N 1
ATOM 805 C CA . THR A 1 103 ? 31.642 -5.279 5.628 1.00 45.53 103 THR A CA 1
ATOM 806 C C . THR A 1 103 ? 31.298 -6.065 4.387 1.00 45.53 103 THR A C 1
ATOM 808 O O . THR A 1 103 ? 30.658 -5.544 3.476 1.00 45.53 103 THR A O 1
ATOM 811 N N . GLN A 1 104 ? 31.854 -7.273 4.307 1.00 48.50 104 GLN A N 1
ATOM 812 C CA . GLN A 1 104 ? 31.295 -8.321 3.486 1.00 48.50 104 GLN A CA 1
ATOM 813 C C . GLN A 1 104 ? 29.799 -8.227 3.754 1.00 48.50 104 GLN A C 1
ATOM 815 O O . GLN A 1 104 ? 29.398 -8.185 4.923 1.00 48.50 104 GLN A O 1
ATOM 820 N N . ASN A 1 105 ? 29.014 -8.029 2.695 1.00 46.19 105 ASN A N 1
ATOM 821 C CA . ASN A 1 105 ? 27.581 -8.231 2.765 1.00 46.19 105 ASN A CA 1
ATOM 822 C C . ASN A 1 105 ? 27.431 -9.641 3.330 1.00 46.19 105 ASN A C 1
ATOM 824 O O . ASN A 1 105 ? 27.664 -10.619 2.633 1.00 46.19 105 ASN A O 1
ATOM 828 N N . VAL A 1 106 ? 27.213 -9.741 4.638 1.00 53.88 106 VAL A N 1
ATOM 829 C CA . VAL A 1 106 ? 26.774 -10.981 5.245 1.00 53.88 106 VAL A CA 1
ATOM 830 C C . VAL A 1 106 ? 25.368 -11.087 4.708 1.00 53.88 106 VAL A C 1
ATOM 832 O O . VAL A 1 106 ? 24.485 -10.346 5.149 1.00 53.88 106 VAL A O 1
ATOM 835 N N . ASP A 1 107 ? 25.219 -11.897 3.663 1.00 60.56 107 ASP A N 1
ATOM 836 C CA . ASP A 1 107 ? 23.931 -12.366 3.188 1.00 60.56 107 ASP A CA 1
ATOM 837 C C . ASP A 1 107 ? 23.101 -12.673 4.432 1.00 60.56 107 ASP A C 1
ATOM 839 O O . ASP A 1 107 ? 23.570 -13.359 5.349 1.00 60.56 107 ASP A O 1
ATOM 843 N N . GLY A 1 108 ? 21.947 -12.006 4.543 1.00 59.25 108 GLY A N 1
ATOM 844 C CA . GLY A 1 108 ? 21.126 -12.062 5.749 1.00 59.25 108 GLY A CA 1
ATOM 845 C C . GLY A 1 108 ? 20.951 -13.519 6.160 1.00 59.25 108 GLY A C 1
ATOM 846 O O . GLY A 1 108 ? 20.643 -14.353 5.315 1.00 59.25 108 GLY A O 1
ATOM 847 N N . ALA A 1 109 ? 21.242 -13.832 7.424 1.00 64.81 109 ALA A N 1
ATOM 848 C CA . ALA A 1 109 ? 21.264 -15.210 7.892 1.00 64.81 109 ALA A CA 1
ATOM 849 C C . ALA A 1 109 ? 19.968 -15.930 7.484 1.00 64.81 109 ALA A C 1
ATOM 851 O O . ALA A 1 109 ? 18.876 -15.398 7.707 1.00 64.81 109 ALA A O 1
ATOM 852 N N . ASP A 1 110 ? 20.106 -17.121 6.893 1.00 73.06 110 ASP A N 1
ATOM 853 C CA . ASP A 1 110 ? 18.997 -17.995 6.508 1.00 73.06 110 ASP A CA 1
ATOM 854 C C . ASP A 1 110 ? 18.341 -18.582 7.767 1.00 73.06 110 ASP A C 1
ATOM 856 O O . ASP A 1 110 ? 18.546 -19.730 8.162 1.00 73.06 110 ASP A O 1
ATOM 860 N N . VAL A 1 111 ? 17.657 -17.711 8.506 1.00 80.00 111 VAL A N 1
ATOM 861 C CA . VAL A 1 111 ? 16.977 -18.039 9.751 1.00 80.00 111 VAL A CA 1
ATOM 862 C C . VAL A 1 111 ? 15.550 -18.432 9.389 1.00 80.00 111 VAL A C 1
ATOM 864 O O . VAL A 1 111 ? 14.830 -17.607 8.818 1.00 80.00 111 VAL A O 1
ATOM 867 N N . PRO A 1 112 ? 15.114 -19.659 9.725 1.00 82.81 112 PRO A N 1
ATOM 868 C CA . PRO A 1 112 ? 13.752 -20.073 9.448 1.00 82.81 112 PRO A CA 1
ATOM 869 C C . PRO A 1 112 ? 12.754 -19.185 10.210 1.00 82.81 112 PRO A C 1
ATOM 871 O O . PRO A 1 112 ? 13.049 -18.741 11.328 1.00 82.81 112 PRO A O 1
ATOM 874 N N . PRO A 1 113 ? 11.554 -18.957 9.648 1.00 85.50 113 PRO A N 1
ATOM 875 C CA . PRO A 1 113 ? 10.501 -18.198 10.307 1.00 85.50 113 PRO A CA 1
ATOM 876 C C . PRO A 1 113 ? 10.199 -18.724 11.721 1.00 85.50 113 PRO A C 1
ATOM 878 O O . PRO A 1 113 ? 10.186 -19.941 11.941 1.00 85.50 113 PRO A O 1
ATOM 881 N N . PRO A 1 114 ? 9.917 -17.846 12.701 1.00 87.25 114 PRO A N 1
ATOM 882 C CA . PRO A 1 114 ? 9.642 -18.285 14.061 1.00 87.25 114 PRO A CA 1
ATOM 883 C C . PRO A 1 114 ? 8.351 -19.110 14.123 1.00 87.25 114 PRO A C 1
ATOM 885 O O . PRO A 1 114 ? 7.371 -18.828 13.431 1.00 87.25 114 PRO A O 1
ATOM 888 N N . GLN A 1 115 ? 8.319 -20.109 15.009 1.00 86.88 115 GLN A N 1
ATOM 889 C CA . GLN A 1 115 ? 7.134 -20.957 15.205 1.00 86.88 115 GLN A CA 1
ATOM 890 C C . GLN A 1 115 ? 5.935 -20.191 15.785 1.00 86.88 115 GLN A C 1
ATOM 892 O O . GLN A 1 115 ? 4.796 -20.615 15.609 1.00 86.88 115 GLN A O 1
ATOM 897 N N . ARG A 1 116 ? 6.175 -19.081 16.494 1.00 87.88 116 ARG A N 1
ATOM 898 C CA . ARG A 1 116 ? 5.138 -18.212 17.065 1.00 87.88 116 ARG A CA 1
ATOM 899 C C . ARG A 1 116 ? 5.521 -16.752 16.888 1.00 87.88 116 ARG A C 1
ATOM 901 O O . ARG A 1 116 ? 6.673 -16.389 17.130 1.00 87.88 116 ARG A O 1
ATOM 908 N N . VAL A 1 117 ? 4.547 -15.930 16.512 1.00 89.94 117 VAL A N 1
ATOM 909 C CA . VAL A 1 117 ? 4.732 -14.481 16.401 1.00 89.94 117 VAL A CA 1
ATOM 910 C C . VAL A 1 117 ? 4.759 -13.883 17.815 1.00 89.94 117 VAL A C 1
ATOM 912 O O . VAL A 1 117 ? 3.921 -14.241 18.649 1.00 89.94 117 VAL A O 1
ATOM 915 N N . PRO A 1 118 ? 5.724 -13.004 18.145 1.00 91.25 118 PRO A N 1
ATOM 916 C CA . PRO A 1 118 ? 5.730 -12.324 19.435 1.00 91.25 118 PRO A CA 1
ATOM 917 C C . PRO A 1 118 ? 4.522 -11.392 19.561 1.00 91.25 118 PRO A C 1
ATOM 919 O O . PRO A 1 118 ? 3.965 -10.935 18.561 1.00 91.25 118 PRO A O 1
ATOM 922 N N . ARG A 1 119 ? 4.138 -11.073 20.802 1.00 91.38 119 ARG A N 1
ATOM 923 C CA . ARG A 1 119 ? 3.022 -10.155 21.067 1.00 91.38 119 ARG A CA 1
ATOM 924 C C . ARG A 1 119 ? 3.238 -8.829 20.344 1.00 91.38 119 ARG A C 1
ATOM 926 O O . ARG A 1 119 ? 4.319 -8.249 20.429 1.00 91.38 119 ARG A O 1
ATOM 933 N N . GLN A 1 120 ? 2.201 -8.363 19.664 1.00 92.88 120 GLN A N 1
ATOM 934 C CA . GLN A 1 120 ? 2.188 -7.073 18.989 1.00 92.88 120 GLN A CA 1
ATOM 935 C C . GLN A 1 120 ? 1.505 -6.018 19.873 1.00 92.88 120 GLN A C 1
ATOM 937 O O . GLN A 1 120 ? 0.752 -6.368 20.788 1.00 92.88 120 GLN A O 1
ATOM 942 N N . PRO A 1 121 ? 1.759 -4.721 19.630 1.00 93.81 121 PRO A N 1
ATOM 943 C CA . PRO A 1 121 ? 0.948 -3.650 20.196 1.00 93.81 121 PRO A CA 1
ATOM 944 C C . PRO A 1 121 ? -0.522 -3.793 19.781 1.00 93.81 121 PRO A C 1
ATOM 946 O O . PRO A 1 121 ? -0.823 -4.325 18.712 1.00 93.81 121 PRO A O 1
ATOM 949 N N . ALA A 1 122 ? -1.433 -3.290 20.612 1.00 94.75 122 ALA A N 1
ATOM 950 C CA . ALA A 1 122 ? -2.860 -3.374 20.324 1.00 94.75 122 ALA A CA 1
ATOM 951 C C . ALA A 1 122 ? -3.239 -2.547 19.084 1.00 94.75 122 ALA A C 1
ATOM 953 O O . ALA A 1 122 ? -2.717 -1.450 18.864 1.00 94.75 122 ALA A O 1
ATOM 954 N N . LEU A 1 123 ? -4.168 -3.071 18.289 1.00 96.12 123 LEU A N 1
ATOM 955 C CA . LEU A 1 123 ? -4.682 -2.445 17.078 1.00 96.12 123 LEU A CA 1
ATOM 956 C C . LEU A 1 123 ? -5.942 -1.637 17.396 1.00 96.12 123 LEU A C 1
ATOM 958 O O . LEU A 1 123 ? -6.852 -2.114 18.069 1.00 96.12 123 LEU A O 1
ATOM 962 N N . LEU A 1 124 ? -6.028 -0.414 16.891 1.00 96.06 124 LEU A N 1
ATOM 963 C CA . LEU A 1 124 ? -7.262 0.357 16.847 1.00 96.06 124 LEU A CA 1
ATOM 964 C C . LEU A 1 124 ? -7.759 0.362 15.410 1.00 96.06 124 LEU A C 1
ATOM 966 O O . LEU A 1 124 ? -7.116 0.942 14.538 1.00 96.06 124 LEU A O 1
ATOM 970 N N . LEU A 1 125 ? -8.909 -0.262 15.189 1.00 95.44 125 LEU A N 1
ATOM 971 C CA . LEU A 1 125 ? -9.546 -0.327 13.882 1.00 95.44 125 LEU A CA 1
ATOM 972 C C . LEU A 1 125 ? -10.551 0.824 13.764 1.00 95.44 125 LEU A C 1
ATOM 974 O O . LEU A 1 125 ? -11.534 0.881 14.506 1.00 95.44 125 LEU A O 1
ATOM 978 N N . VAL A 1 126 ? -10.276 1.770 12.867 1.00 94.88 126 VAL A N 1
ATOM 979 C CA . VAL A 1 126 ? -11.107 2.957 12.634 1.00 94.88 126 VAL A CA 1
ATOM 980 C C . VAL A 1 126 ? -11.764 2.830 11.261 1.00 94.88 126 VAL A C 1
ATOM 982 O O . VAL A 1 126 ? -11.045 2.885 10.259 1.00 94.88 126 VAL A O 1
ATOM 985 N N . PRO A 1 127 ? -13.095 2.636 11.179 1.00 92.69 127 PRO A N 1
ATOM 986 C CA . PRO A 1 127 ? -13.774 2.477 9.897 1.00 92.69 127 PRO A CA 1
ATOM 987 C C . PRO A 1 127 ? -13.648 3.759 9.075 1.00 92.69 127 PRO A C 1
ATOM 989 O O . PRO A 1 127 ? -13.770 4.867 9.609 1.00 92.69 127 PRO A O 1
ATOM 992 N N . PHE A 1 128 ? -13.387 3.616 7.778 1.00 91.44 128 PHE A N 1
ATOM 993 C CA . PHE A 1 128 ? -13.212 4.763 6.893 1.00 91.44 128 PHE A CA 1
ATOM 994 C C . PHE A 1 128 ? -13.663 4.442 5.474 1.00 91.44 128 PHE A C 1
ATOM 996 O O . PHE A 1 128 ? -13.051 3.647 4.762 1.00 91.44 128 PHE A O 1
ATOM 1003 N N . THR A 1 129 ? -14.697 5.155 5.039 1.00 90.00 129 THR A N 1
ATOM 1004 C CA . THR A 1 129 ? -15.207 5.119 3.673 1.00 90.00 129 THR A CA 1
ATOM 1005 C C . THR A 1 129 ? -14.786 6.379 2.925 1.00 90.00 129 THR A C 1
ATOM 1007 O O . THR A 1 129 ? -15.040 7.507 3.362 1.00 90.00 129 THR A O 1
ATOM 1010 N N . ASN A 1 130 ? -14.141 6.189 1.771 1.00 83.94 130 ASN A N 1
ATOM 1011 C CA . ASN A 1 130 ? -13.798 7.278 0.866 1.00 83.94 130 ASN A CA 1
ATOM 1012 C C . ASN A 1 130 ? -14.637 7.191 -0.409 1.00 83.94 130 ASN A C 1
ATOM 1014 O O . ASN A 1 130 ? -14.465 6.287 -1.225 1.00 83.94 130 ASN A O 1
ATOM 1018 N N . HIS A 1 131 ? -15.525 8.160 -0.589 1.00 89.56 131 HIS A N 1
ATOM 1019 C CA . HIS A 1 131 ? -16.325 8.299 -1.796 1.00 89.56 131 HIS A CA 1
ATOM 1020 C C . HIS A 1 131 ? -15.487 8.966 -2.893 1.00 89.56 131 HIS A C 1
ATOM 1022 O O . HIS A 1 131 ? -15.288 10.179 -2.884 1.00 89.56 131 HIS A O 1
ATOM 1028 N N . ILE A 1 132 ? -14.989 8.173 -3.848 1.00 86.50 132 ILE A N 1
ATOM 1029 C CA . ILE A 1 132 ? -14.161 8.663 -4.959 1.00 86.50 132 ILE A CA 1
ATOM 1030 C C . ILE A 1 132 ? -14.924 8.549 -6.282 1.00 86.50 132 ILE A C 1
ATOM 1032 O O . ILE A 1 132 ? -15.347 7.468 -6.686 1.00 86.50 132 ILE A O 1
ATOM 1036 N N . GLY A 1 133 ? -15.014 9.663 -7.011 1.00 85.94 133 GLY A N 1
ATOM 1037 C CA . GLY A 1 133 ? -15.521 9.716 -8.385 1.00 85.94 133 GLY A CA 1
ATOM 1038 C C . GLY A 1 133 ? -16.766 10.585 -8.553 1.00 85.94 133 GLY A C 1
ATOM 1039 O O . GLY A 1 133 ? -17.495 10.858 -7.606 1.00 85.94 133 GLY A O 1
ATOM 1040 N N . ILE A 1 134 ? -17.027 11.008 -9.793 1.00 88.81 134 ILE A N 1
ATOM 1041 C CA . ILE A 1 134 ? -18.107 11.960 -10.115 1.00 88.81 134 ILE A CA 1
ATOM 1042 C C . ILE A 1 134 ? -19.488 11.409 -9.722 1.00 88.81 134 ILE A C 1
ATOM 1044 O O . ILE A 1 134 ? -20.324 12.145 -9.207 1.00 88.81 134 ILE A O 1
ATOM 1048 N N . GLN A 1 135 ? -19.713 10.103 -9.892 1.00 89.50 135 GLN A N 1
ATOM 1049 C CA . GLN A 1 135 ? -20.969 9.448 -9.501 1.00 89.50 135 GLN A CA 1
ATOM 1050 C C . GLN A 1 135 ? -21.214 9.468 -7.985 1.00 89.50 135 GLN A C 1
ATOM 1052 O O . GLN A 1 135 ? -22.353 9.349 -7.548 1.00 89.50 135 GLN A O 1
ATOM 1057 N N . GLN A 1 136 ? -20.159 9.644 -7.187 1.00 91.62 136 GLN A N 1
ATOM 1058 C CA . GLN A 1 136 ? -20.215 9.640 -5.728 1.00 91.62 136 GLN A CA 1
ATOM 1059 C C . GLN A 1 136 ? -20.325 11.050 -5.130 1.00 91.62 136 GLN A C 1
ATOM 1061 O O . GLN A 1 136 ? -20.464 11.186 -3.917 1.00 91.62 136 GLN A O 1
ATOM 1066 N N . VAL A 1 137 ? -20.326 12.105 -5.956 1.00 93.12 137 VAL A N 1
ATOM 1067 C CA . VAL A 1 137 ? -20.449 13.503 -5.503 1.00 93.12 137 VAL A CA 1
ATOM 1068 C C . VAL A 1 137 ? -21.673 13.741 -4.603 1.00 93.12 137 VAL A C 1
ATOM 1070 O O . VAL A 1 137 ? -21.511 14.425 -3.591 1.00 93.12 137 VAL A O 1
ATOM 1073 N N . PRO A 1 138 ? -22.866 13.162 -4.859 1.00 94.81 138 PRO A N 1
ATOM 1074 C CA . PRO A 1 138 ? -23.989 13.291 -3.929 1.00 94.81 138 PRO A CA 1
ATOM 1075 C C . PRO A 1 138 ? -23.681 12.749 -2.525 1.00 94.81 138 PRO A C 1
ATOM 1077 O O . PRO A 1 138 ? -23.996 13.410 -1.536 1.00 94.81 138 PRO A O 1
ATOM 1080 N N . ASN A 1 139 ? -23.008 11.596 -2.433 1.00 92.88 139 ASN A N 1
ATOM 1081 C CA . ASN A 1 139 ? -22.600 11.002 -1.157 1.00 92.88 139 ASN A CA 1
ATOM 1082 C C . ASN A 1 139 ? -21.521 11.847 -0.469 1.00 92.88 139 ASN A C 1
ATOM 1084 O O . ASN A 1 139 ? -21.589 12.059 0.735 1.00 92.88 139 ASN A O 1
ATOM 1088 N N . MET A 1 140 ? -20.581 12.418 -1.230 1.00 92.88 140 MET A N 1
ATOM 1089 C CA . MET A 1 140 ? -19.578 13.347 -0.691 1.00 92.88 140 MET A CA 1
ATOM 1090 C C . MET A 1 140 ? -20.219 14.597 -0.069 1.00 92.88 140 MET A C 1
ATOM 1092 O O . MET A 1 140 ? -19.826 15.015 1.017 1.00 92.88 140 MET A O 1
ATOM 1096 N N . ILE A 1 141 ? -21.217 15.190 -0.735 1.00 93.88 141 ILE A N 1
ATOM 1097 C CA . ILE A 1 141 ? -21.948 16.357 -0.214 1.00 93.88 141 ILE A CA 1
ATOM 1098 C C . ILE A 1 141 ? -22.742 15.968 1.037 1.00 93.88 141 ILE A C 1
ATOM 1100 O O . ILE A 1 141 ? -22.734 16.694 2.030 1.00 93.88 141 ILE A O 1
ATOM 1104 N N . TRP A 1 142 ? -23.413 14.816 1.009 1.00 93.62 142 TRP A N 1
ATOM 1105 C CA . TRP A 1 142 ? -24.139 14.304 2.167 1.00 93.62 142 TRP A CA 1
ATOM 1106 C C . TRP A 1 142 ? -23.222 14.096 3.376 1.00 93.62 142 TRP A C 1
ATOM 1108 O O . TRP A 1 142 ? -23.562 14.502 4.491 1.00 93.62 142 TRP A O 1
ATOM 1118 N N . ASP A 1 143 ? -22.050 13.510 3.151 1.00 91.12 143 ASP A N 1
ATOM 1119 C CA . ASP A 1 143 ? -21.032 13.296 4.172 1.00 91.12 143 ASP A CA 1
ATOM 1120 C C . ASP A 1 143 ? -20.492 14.606 4.733 1.00 91.12 143 ASP A C 1
ATOM 1122 O O . ASP A 1 143 ? -20.330 14.711 5.946 1.00 91.12 143 ASP A O 1
ATOM 1126 N N . PHE A 1 144 ? -20.275 15.613 3.884 1.00 92.44 144 PHE A N 1
ATOM 1127 C CA . PHE A 1 144 ? -19.841 16.945 4.309 1.00 92.44 144 PHE A CA 1
ATOM 1128 C C . PHE A 1 144 ? -20.820 17.564 5.319 1.00 92.44 144 PHE A C 1
ATOM 1130 O O . PHE A 1 144 ? -20.417 18.042 6.376 1.00 92.44 144 PHE A O 1
ATOM 1137 N N . PHE A 1 145 ? -22.130 17.477 5.071 1.00 94.88 145 PHE A N 1
ATOM 1138 C CA . PHE A 1 145 ? -23.132 17.972 6.027 1.00 94.88 145 PHE A CA 1
ATOM 1139 C C . PHE A 1 145 ? -23.328 17.065 7.256 1.00 94.88 145 PHE A C 1
ATOM 1141 O O . PHE A 1 145 ? -23.887 17.503 8.263 1.00 94.88 145 PHE A O 1
ATOM 1148 N N . ASN A 1 146 ? -22.862 15.814 7.210 1.00 93.31 146 ASN A N 1
ATOM 1149 C CA . ASN A 1 146 ? -22.960 14.842 8.304 1.00 93.31 146 ASN A CA 1
ATOM 1150 C C . ASN A 1 146 ? -21.615 14.535 8.982 1.00 93.31 146 ASN A C 1
ATOM 1152 O O . ASN A 1 146 ? -21.516 13.578 9.757 1.00 93.31 146 ASN A O 1
ATOM 1156 N N . GLU A 1 147 ? -20.607 15.380 8.769 1.00 90.94 147 GLU A N 1
ATOM 1157 C CA . GLU A 1 147 ? -19.234 15.180 9.239 1.00 90.94 147 GLU A CA 1
ATOM 1158 C C . GLU A 1 147 ? -19.134 15.035 10.764 1.00 90.94 147 GLU A C 1
ATOM 1160 O O . GLU A 1 147 ? -18.271 14.316 11.267 1.00 90.94 147 GLU A O 1
ATOM 1165 N N . ARG A 1 148 ? -20.106 15.585 11.509 1.00 93.38 148 ARG A N 1
ATOM 1166 C CA . ARG A 1 148 ? -20.250 15.389 12.963 1.00 93.38 148 ARG A CA 1
ATOM 1167 C C . ARG A 1 148 ? -20.139 13.924 13.397 1.00 93.38 148 ARG A C 1
ATOM 1169 O O . ARG A 1 148 ? -19.565 13.653 14.445 1.00 93.38 148 ARG A O 1
ATOM 1176 N N . LYS A 1 149 ? -20.654 12.981 12.595 1.00 91.12 149 LYS A N 1
ATOM 1177 C CA . LYS A 1 149 ? -20.593 11.544 12.904 1.00 91.12 149 LYS A CA 1
ATOM 1178 C C . LYS A 1 149 ? -19.175 10.994 12.748 1.00 91.12 149 LYS A C 1
ATOM 1180 O O . LYS A 1 149 ? -18.742 10.207 13.580 1.00 91.12 149 LYS A O 1
ATOM 1185 N N . LYS A 1 150 ? -18.442 11.437 11.720 1.00 89.69 150 LYS A N 1
ATOM 1186 C CA . LYS A 1 150 ? -17.040 11.051 11.495 1.00 89.69 150 LYS A CA 1
ATOM 1187 C C . LYS A 1 150 ? -16.137 11.620 12.591 1.00 89.69 150 LYS A C 1
ATOM 1189 O O . LYS A 1 150 ? -15.308 10.898 13.134 1.00 89.69 150 LYS A O 1
ATOM 1194 N N . VAL A 1 151 ? -16.356 12.880 12.976 1.00 92.12 151 VAL A N 1
ATOM 1195 C CA . VAL A 1 151 ? -15.640 13.520 14.092 1.00 92.12 151 VAL A CA 1
ATOM 1196 C C . VAL A 1 151 ? -15.922 12.799 15.410 1.00 92.12 151 VAL A C 1
ATOM 1198 O O . VAL A 1 151 ? -14.987 12.517 16.154 1.00 92.12 151 VAL A O 1
ATOM 1201 N N . GLN A 1 152 ? -17.183 12.449 15.681 1.00 92.69 152 GLN A N 1
ATOM 1202 C CA . GLN A 1 152 ? -17.549 11.664 16.859 1.00 92.69 152 GLN A CA 1
ATOM 1203 C C . GLN A 1 152 ? -16.849 10.298 16.864 1.00 92.69 152 GLN A C 1
ATOM 1205 O O . GLN A 1 152 ? -16.209 9.963 17.855 1.00 92.69 152 GLN A O 1
ATOM 1210 N N . ALA A 1 153 ? -16.899 9.550 15.758 1.00 91.00 153 ALA A N 1
ATOM 1211 C CA . ALA A 1 153 ? -16.221 8.258 15.645 1.00 91.00 153 ALA A CA 1
ATOM 1212 C C . ALA A 1 153 ? -14.700 8.379 15.865 1.00 91.00 153 ALA A C 1
ATOM 1214 O O . ALA A 1 153 ? -14.104 7.545 16.543 1.00 91.00 153 ALA A O 1
ATOM 1215 N N . GLY A 1 154 ? -14.069 9.443 15.355 1.00 92.38 154 GLY A N 1
ATOM 1216 C CA . GLY A 1 154 ? -12.656 9.739 15.603 1.00 92.38 154 GLY A CA 1
ATOM 1217 C C . GLY A 1 154 ? -12.354 10.082 17.067 1.00 92.38 154 GLY A C 1
ATOM 1218 O O . GLY A 1 154 ? -11.352 9.624 17.615 1.00 92.38 154 GLY A O 1
ATOM 1219 N N . ALA A 1 155 ? -13.231 10.843 17.729 1.00 94.12 155 ALA A N 1
ATOM 1220 C CA . ALA A 1 155 ? -13.101 11.164 19.149 1.00 94.12 155 ALA A CA 1
ATOM 1221 C C . ALA A 1 155 ? -13.272 9.919 20.037 1.00 94.12 155 ALA A C 1
ATOM 1223 O O . ALA A 1 155 ? -12.489 9.718 20.964 1.00 94.12 155 ALA A O 1
ATOM 1224 N N . GLU A 1 156 ? -14.242 9.058 19.725 1.00 93.44 156 GLU A N 1
ATOM 1225 C CA . GLU A 1 156 ? -14.451 7.767 20.392 1.00 93.44 156 GLU A CA 1
ATOM 1226 C C . GLU A 1 156 ? -13.246 6.840 20.188 1.00 93.44 156 GLU A C 1
ATOM 1228 O O . GLU A 1 156 ? -12.744 6.255 21.146 1.00 93.44 156 GLU A O 1
ATOM 1233 N N . ALA A 1 157 ? -12.703 6.775 18.971 1.00 93.69 157 ALA A N 1
ATOM 1234 C CA . ALA A 1 157 ? -11.480 6.036 18.678 1.00 93.69 157 ALA A CA 1
ATOM 1235 C C . ALA A 1 157 ? -10.291 6.545 19.517 1.00 93.69 157 ALA A C 1
ATOM 1237 O O . ALA A 1 157 ? -9.591 5.749 20.144 1.00 93.69 157 ALA A O 1
ATOM 1238 N N . GLY A 1 158 ? -10.100 7.865 19.611 1.00 93.25 158 GLY A N 1
ATOM 1239 C CA . GLY A 1 158 ? -9.084 8.466 20.480 1.00 93.25 158 GLY A CA 1
ATOM 1240 C C . GLY A 1 158 ? -9.308 8.154 21.963 1.00 93.25 158 GLY A C 1
ATOM 1241 O O . GLY A 1 158 ? -8.363 7.838 22.685 1.00 93.25 158 GLY A O 1
ATOM 1242 N N . TYR A 1 159 ? -10.562 8.168 22.414 1.00 94.12 159 TYR A N 1
ATOM 1243 C CA . TYR A 1 159 ? -10.934 7.821 23.783 1.00 94.12 159 TYR A CA 1
ATOM 1244 C C . TYR A 1 159 ? -10.597 6.362 24.132 1.00 94.12 159 TYR A C 1
ATOM 1246 O O . TYR A 1 159 ? -10.062 6.111 25.214 1.00 94.12 159 TYR A O 1
ATOM 1254 N N . ARG A 1 160 ? -10.800 5.413 23.205 1.00 93.62 160 ARG A N 1
ATOM 1255 C CA . ARG A 1 160 ? -10.391 4.001 23.370 1.00 93.62 160 ARG A CA 1
ATOM 1256 C C . ARG A 1 160 ? -8.888 3.855 23.606 1.00 93.62 160 ARG A C 1
ATOM 1258 O O . ARG A 1 160 ? -8.486 3.103 24.492 1.00 93.62 160 ARG A O 1
ATOM 1265 N N . ILE A 1 161 ? -8.059 4.605 22.870 1.00 92.06 161 ILE A N 1
ATOM 1266 C CA . ILE A 1 161 ? -6.596 4.605 23.066 1.00 92.06 161 ILE A CA 1
ATOM 1267 C C . ILE A 1 161 ? -6.249 5.101 24.468 1.00 92.06 161 ILE A C 1
ATOM 1269 O O . ILE A 1 161 ? -5.461 4.469 25.167 1.00 92.06 161 ILE A O 1
ATOM 1273 N N . VAL A 1 162 ? -6.835 6.230 24.881 1.00 91.81 162 VAL A N 1
ATOM 1274 C CA . VAL A 1 162 ? -6.545 6.856 26.182 1.00 91.81 162 VAL A CA 1
ATOM 1275 C C . VAL A 1 162 ? -6.946 5.943 27.338 1.00 91.81 162 VAL A C 1
ATOM 1277 O O . VAL A 1 162 ? -6.205 5.837 28.313 1.00 91.81 162 VAL A O 1
ATOM 1280 N N . MET A 1 163 ? -8.088 5.262 27.224 1.00 92.75 163 MET A N 1
ATOM 1281 C CA . MET A 1 163 ? -8.553 4.317 28.242 1.00 92.75 163 MET A CA 1
ATOM 1282 C C . MET A 1 163 ? -7.783 2.994 28.236 1.00 92.75 163 MET A C 1
ATOM 1284 O O . MET A 1 163 ? -7.788 2.283 29.241 1.00 92.75 163 MET A O 1
ATOM 1288 N N . GLY A 1 164 ? -7.097 2.665 27.139 1.00 90.69 164 GLY A N 1
ATOM 1289 C CA . GLY A 1 164 ? -6.152 1.551 27.071 1.00 90.69 164 GLY A CA 1
ATOM 1290 C C . GLY A 1 164 ? -6.790 0.165 27.166 1.00 90.69 164 GLY A C 1
ATOM 1291 O O . GLY A 1 164 ? -6.090 -0.819 27.406 1.00 90.69 164 GLY A O 1
ATOM 1292 N N . GLN A 1 165 ? -8.111 0.070 27.014 1.00 92.56 165 GLN A N 1
ATOM 1293 C CA . GLN A 1 165 ? -8.818 -1.195 27.143 1.00 92.56 165 GLN A CA 1
ATOM 1294 C C . GLN A 1 165 ? -8.712 -2.009 25.871 1.00 92.56 165 GLN A C 1
ATOM 1296 O O . GLN A 1 165 ? -8.943 -1.506 24.773 1.00 92.56 165 GLN A O 1
ATOM 1301 N N . THR A 1 166 ? -8.352 -3.277 26.027 1.00 94.38 166 THR A N 1
ATOM 1302 C CA . THR A 1 166 ? -8.082 -4.166 24.903 1.00 94.38 166 THR A CA 1
ATOM 1303 C C . THR A 1 166 ? -8.713 -5.527 25.132 1.00 94.38 166 THR A C 1
ATOM 1305 O O . THR A 1 166 ? -8.888 -5.969 26.268 1.00 94.38 166 THR A O 1
ATOM 1308 N N . ARG A 1 167 ? -9.025 -6.207 24.033 1.00 94.31 167 ARG A N 1
ATOM 1309 C CA . ARG A 1 167 ? -9.396 -7.623 24.014 1.00 94.31 167 ARG A CA 1
ATOM 1310 C C . ARG A 1 167 ? -8.483 -8.395 23.056 1.00 94.31 167 ARG A C 1
ATOM 1312 O O . ARG A 1 167 ? -7.888 -7.777 22.170 1.00 94.31 167 ARG A O 1
ATOM 1319 N N . PRO A 1 168 ? -8.374 -9.726 23.183 1.00 94.75 168 PRO A N 1
ATOM 1320 C CA . PRO A 1 168 ? -7.711 -10.551 22.178 1.00 94.75 168 PRO A CA 1
ATOM 1321 C C . PRO A 1 168 ? -8.353 -10.392 20.792 1.00 94.75 168 PRO A C 1
ATOM 1323 O O . PRO A 1 168 ? -9.572 -10.216 20.681 1.00 94.75 168 PRO A O 1
ATOM 1326 N N . PHE A 1 169 ? -7.525 -10.451 19.749 1.00 93.75 169 PHE A N 1
ATOM 1327 C CA . PHE A 1 169 ? -7.987 -10.481 18.363 1.00 93.75 169 PHE A CA 1
ATOM 1328 C C . PHE A 1 169 ? -8.711 -11.803 18.078 1.00 93.75 169 PHE A C 1
ATOM 1330 O O . PHE A 1 169 ? -8.213 -12.874 18.433 1.00 93.75 169 PHE A O 1
ATOM 1337 N N . VAL A 1 170 ? -9.876 -11.735 17.437 1.00 93.31 170 VAL A N 1
ATOM 1338 C CA . VAL A 1 170 ? -10.687 -12.909 17.101 1.00 93.31 170 VAL A CA 1
ATOM 1339 C C . VAL A 1 170 ? -10.249 -13.457 15.747 1.00 93.31 170 VAL A C 1
ATOM 1341 O O . VAL A 1 170 ? -10.572 -12.902 14.692 1.00 93.31 170 VAL A O 1
ATOM 1344 N N . ALA A 1 171 ? -9.500 -14.558 15.798 1.00 87.06 171 ALA A N 1
ATOM 1345 C CA . ALA A 1 171 ? -9.010 -15.280 14.629 1.00 87.06 171 ALA A CA 1
ATOM 1346 C C . ALA A 1 171 ? -10.170 -15.826 13.765 1.00 87.06 171 ALA A C 1
ATOM 1348 O O . ALA A 1 171 ? -11.275 -16.034 14.278 1.00 87.06 171 ALA A O 1
ATOM 1349 N N . PRO A 1 172 ? -9.941 -16.087 12.466 1.00 85.00 172 PRO A N 1
ATOM 1350 C CA . PRO A 1 172 ? -10.893 -16.836 11.657 1.00 85.00 172 PRO A CA 1
ATOM 1351 C C . PRO A 1 172 ? -11.043 -18.244 12.236 1.00 85.00 172 PRO A C 1
ATOM 1353 O O . PRO A 1 172 ? -10.067 -18.856 12.676 1.00 85.00 172 PRO A O 1
ATOM 1356 N N . ASN A 1 173 ? -12.267 -18.770 12.242 1.00 75.00 173 ASN A N 1
ATOM 1357 C CA . ASN A 1 173 ? -12.515 -20.111 12.753 1.00 75.00 173 ASN A CA 1
ATOM 1358 C C . ASN A 1 173 ? -11.760 -21.128 11.878 1.00 75.00 173 ASN A C 1
ATOM 1360 O O . ASN A 1 173 ? -11.991 -21.190 10.670 1.00 75.00 173 ASN A O 1
ATOM 1364 N N . ALA A 1 174 ? -10.855 -21.921 12.462 1.00 57.47 174 ALA A N 1
ATOM 1365 C CA . ALA A 1 174 ? -9.967 -22.825 11.718 1.00 57.47 174 ALA A CA 1
ATOM 1366 C C . ALA A 1 174 ? -10.723 -23.835 10.826 1.00 57.47 174 ALA A C 1
ATOM 1368 O O . ALA A 1 174 ? -10.183 -24.303 9.827 1.00 57.47 174 ALA A O 1
ATOM 1369 N N . SER A 1 175 ? -11.992 -24.117 11.143 1.00 47.91 175 SER A N 1
ATOM 1370 C CA . SER A 1 175 ? -12.871 -24.971 10.337 1.00 47.91 175 SER A CA 1
ATOM 1371 C C . SER A 1 175 ? -13.297 -24.361 8.994 1.00 47.91 175 SER A C 1
ATOM 1373 O O . SER A 1 175 ? -13.721 -25.113 8.131 1.00 47.91 175 SER A O 1
ATOM 1375 N N . ALA A 1 176 ? -13.202 -23.040 8.804 1.00 48.94 176 ALA A N 1
ATOM 1376 C CA . ALA A 1 176 ? -13.574 -22.370 7.551 1.00 48.94 176 ALA A CA 1
ATOM 1377 C C . ALA A 1 176 ? -12.381 -22.185 6.589 1.00 48.94 176 ALA A C 1
ATOM 1379 O O . ALA A 1 176 ? -12.565 -21.988 5.392 1.00 48.94 176 ALA A O 1
ATOM 1380 N N . ALA A 1 177 ? -11.143 -22.264 7.093 1.00 45.31 177 ALA A N 1
ATOM 1381 C CA . ALA A 1 177 ? -9.937 -22.028 6.294 1.00 45.31 177 ALA A CA 1
ATOM 1382 C C . ALA A 1 177 ? -9.534 -23.226 5.408 1.00 45.31 177 ALA A C 1
ATOM 1384 O O . ALA A 1 177 ? -8.811 -23.042 4.430 1.00 45.31 177 ALA A O 1
ATOM 1385 N N . ALA A 1 178 ? -10.001 -24.439 5.728 1.00 43.41 178 ALA A N 1
ATOM 1386 C CA . ALA A 1 178 ? -9.663 -25.660 4.992 1.00 43.41 178 ALA A CA 1
ATOM 1387 C C . ALA A 1 178 ? -10.446 -25.838 3.673 1.00 43.41 178 ALA A C 1
ATOM 1389 O O . ALA A 1 178 ? -9.997 -26.582 2.804 1.00 43.41 178 ALA A O 1
ATOM 1390 N N . ASP A 1 179 ? -11.562 -25.126 3.488 1.00 40.75 179 ASP A N 1
ATOM 1391 C CA . ASP A 1 179 ? -12.481 -25.347 2.359 1.00 40.75 179 ASP A CA 1
ATOM 1392 C C . ASP A 1 179 ? -12.252 -24.415 1.155 1.00 40.75 179 ASP A C 1
ATOM 1394 O O . ASP A 1 179 ? -12.974 -24.478 0.162 1.00 40.75 179 ASP A O 1
ATOM 1398 N N . THR A 1 180 ? -11.199 -23.592 1.160 1.00 47.59 180 THR A N 1
ATOM 1399 C CA . THR A 1 180 ? -10.911 -22.657 0.050 1.00 47.59 180 THR A CA 1
ATOM 1400 C C . THR A 1 180 ? -10.356 -23.316 -1.226 1.00 47.59 180 THR A C 1
ATOM 1402 O O . THR A 1 180 ? -10.088 -22.616 -2.200 1.00 47.59 180 THR A O 1
ATOM 1405 N N . PHE A 1 181 ? -10.243 -24.651 -1.275 1.00 42.84 181 PHE A N 1
ATOM 1406 C CA . PHE A 1 181 ? -9.766 -25.397 -2.453 1.00 42.84 181 PHE A CA 1
ATOM 1407 C C . PHE A 1 181 ? -10.819 -26.260 -3.170 1.00 42.84 181 PHE A C 1
ATOM 1409 O O . PHE A 1 181 ? -10.493 -26.844 -4.199 1.00 42.84 181 PHE A O 1
ATOM 1416 N N . ASN A 1 182 ? -12.074 -26.318 -2.708 1.00 36.94 182 ASN A N 1
ATOM 1417 C CA . ASN A 1 182 ? -13.135 -27.077 -3.386 1.00 36.94 182 ASN A CA 1
ATOM 1418 C C . ASN A 1 182 ? -14.347 -26.191 -3.697 1.00 36.94 182 ASN A C 1
ATOM 1420 O O . ASN A 1 182 ? -15.353 -26.205 -2.996 1.00 36.94 182 ASN A O 1
ATOM 1424 N N . VAL A 1 183 ? -14.267 -25.434 -4.795 1.00 46.69 183 VAL A N 1
ATOM 1425 C CA . VAL A 1 183 ? -15.440 -24.779 -5.392 1.00 46.69 183 VAL A CA 1
ATOM 1426 C C . VAL A 1 183 ? -16.147 -25.783 -6.303 1.00 46.69 183 VAL A C 1
ATOM 1428 O O . VAL A 1 183 ? -15.912 -25.817 -7.509 1.00 46.69 183 VAL A O 1
ATOM 1431 N N . ALA A 1 184 ? -17.000 -26.620 -5.720 1.00 43.12 184 ALA A N 1
ATOM 1432 C CA . ALA A 1 184 ? -18.081 -27.297 -6.429 1.00 43.12 184 ALA A CA 1
ATOM 1433 C C . ALA A 1 184 ? -19.178 -27.672 -5.419 1.00 43.12 184 ALA A C 1
ATOM 1435 O O . ALA A 1 184 ? -18.946 -28.482 -4.529 1.00 43.12 184 ALA A O 1
ATOM 1436 N N . ASP A 1 185 ? -20.356 -27.071 -5.586 1.00 45.44 185 ASP A N 1
ATOM 1437 C CA . ASP A 1 185 ? -21.617 -27.374 -4.894 1.00 45.44 185 ASP A CA 1
ATOM 1438 C C . ASP A 1 185 ? -21.728 -27.056 -3.390 1.00 45.44 185 ASP A C 1
ATOM 1440 O O . ASP A 1 185 ? -21.665 -27.930 -2.529 1.00 45.44 185 ASP A O 1
ATOM 1444 N N . ALA A 1 186 ? -22.090 -25.806 -3.075 1.00 35.66 186 ALA A N 1
ATOM 1445 C CA . ALA A 1 186 ? -22.886 -25.506 -1.881 1.00 35.66 186 ALA A CA 1
ATOM 1446 C C . ALA A 1 186 ? -23.922 -24.400 -2.182 1.00 35.66 186 ALA A C 1
ATOM 1448 O O . ALA A 1 186 ? -23.604 -23.442 -2.893 1.00 35.66 186 ALA A O 1
ATOM 1449 N N . PRO A 1 187 ? -25.175 -24.530 -1.697 1.00 41.16 187 PRO A N 1
ATOM 1450 C CA . PRO A 1 187 ? -26.259 -23.612 -2.019 1.00 41.16 187 PRO A CA 1
ATOM 1451 C C . PRO A 1 187 ? -26.071 -22.259 -1.324 1.00 41.16 187 PRO A C 1
ATOM 1453 O O . PRO A 1 187 ? -25.532 -22.170 -0.223 1.00 41.16 187 PRO A O 1
ATOM 1456 N N . ALA A 1 188 ? -26.548 -21.207 -1.991 1.00 46.16 188 ALA A N 1
ATOM 1457 C CA . ALA A 1 188 ? -26.500 -19.818 -1.552 1.00 46.16 188 ALA A CA 1
ATOM 1458 C C . ALA A 1 188 ? -27.431 -19.553 -0.354 1.00 46.16 188 ALA A C 1
ATOM 1460 O O . ALA A 1 188 ? -28.481 -18.930 -0.502 1.00 46.16 188 ALA A O 1
ATOM 1461 N N . ASP A 1 189 ? -27.042 -20.013 0.832 1.00 37.78 189 ASP A N 1
ATOM 1462 C CA . ASP A 1 189 ? -27.601 -19.539 2.094 1.00 37.78 189 ASP A CA 1
ATOM 1463 C C . ASP A 1 189 ? -26.659 -18.505 2.723 1.00 37.78 189 ASP A C 1
ATOM 1465 O O . ASP A 1 189 ? -25.438 -18.645 2.714 1.00 37.78 189 ASP A O 1
ATOM 1469 N N . LYS A 1 190 ? -27.266 -17.412 3.195 1.00 36.81 190 LYS A N 1
ATOM 1470 C CA . LYS A 1 190 ? -26.650 -16.182 3.723 1.00 36.81 190 LYS A CA 1
ATOM 1471 C C . LYS A 1 190 ? -25.386 -16.463 4.554 1.00 36.81 190 LYS A C 1
ATOM 1473 O O . LYS A 1 190 ? -25.460 -17.316 5.441 1.00 36.81 190 LYS A O 1
ATOM 1478 N N . PRO A 1 191 ? -24.276 -15.721 4.353 1.00 41.00 191 PRO A N 1
ATOM 1479 C CA . PRO A 1 191 ? -23.082 -15.925 5.157 1.00 41.00 191 PRO A CA 1
ATOM 1480 C C . PRO A 1 191 ? -23.449 -15.672 6.618 1.00 41.00 191 PRO A C 1
ATOM 1482 O O . PRO A 1 191 ? -23.960 -14.605 6.968 1.00 41.00 191 PRO A O 1
ATOM 1485 N N . ALA A 1 192 ? -23.250 -16.685 7.461 1.00 45.06 192 ALA A N 1
ATOM 1486 C CA . ALA A 1 192 ? -23.199 -16.480 8.895 1.00 45.06 192 ALA A CA 1
ATOM 1487 C C . ALA A 1 192 ? -22.218 -15.329 9.137 1.00 45.06 192 ALA A C 1
ATOM 1489 O O . ALA A 1 192 ? -21.132 -15.342 8.567 1.00 45.06 192 ALA A O 1
ATOM 1490 N N . GLU A 1 193 ? -22.621 -14.312 9.902 1.00 51.84 193 GLU A N 1
ATOM 1491 C CA . GLU A 1 193 ? -21.738 -13.206 10.265 1.00 51.84 193 GLU A CA 1
ATOM 1492 C C . GLU A 1 193 ? -20.461 -13.799 10.866 1.00 51.84 193 GLU A C 1
ATOM 1494 O O . GLU A 1 193 ? -20.466 -14.284 12.003 1.00 51.84 193 GLU A O 1
ATOM 1499 N N . ASP A 1 194 ? -19.382 -13.818 10.085 1.00 58.03 194 ASP A N 1
ATOM 1500 C CA . ASP A 1 194 ? -18.073 -14.222 10.558 1.00 58.03 194 ASP A CA 1
ATOM 1501 C C . ASP A 1 194 ? -17.695 -13.229 11.651 1.00 58.03 194 ASP A C 1
ATOM 1503 O O . ASP A 1 194 ? -17.269 -12.107 11.385 1.00 58.03 194 ASP A O 1
ATOM 1507 N N . LYS A 1 195 ? -17.865 -13.630 12.914 1.00 74.00 195 LYS A N 1
ATOM 1508 C CA . LYS A 1 195 ? -17.520 -12.824 14.098 1.00 74.00 195 LYS A CA 1
ATOM 1509 C C . LYS A 1 195 ? -16.002 -12.671 14.274 1.00 74.00 195 LYS A C 1
ATOM 1511 O O . LYS A 1 195 ? -15.523 -12.566 15.399 1.00 74.00 195 LYS A O 1
ATOM 1516 N N . SER A 1 196 ? -15.237 -12.724 13.187 1.00 89.75 196 SER A N 1
ATOM 1517 C CA . SER A 1 196 ? -13.800 -12.505 13.177 1.00 89.75 196 SER A CA 1
ATOM 1518 C C . SER A 1 196 ? -13.505 -11.025 12.981 1.00 89.75 196 SER A C 1
ATOM 1520 O O . SER A 1 196 ? -14.156 -10.336 12.198 1.00 89.75 196 SER A O 1
ATOM 1522 N N . ASP A 1 197 ? -12.442 -10.552 13.625 1.00 92.56 197 ASP A N 1
ATOM 1523 C CA . ASP A 1 197 ? -11.928 -9.201 13.396 1.00 92.56 197 ASP A CA 1
ATOM 1524 C C . ASP A 1 197 ? -11.397 -9.011 11.964 1.00 92.56 197 ASP A C 1
ATOM 1526 O O . ASP A 1 197 ? -11.251 -7.881 11.500 1.00 92.56 197 ASP A O 1
ATOM 1530 N N . LEU A 1 198 ? -11.177 -10.103 11.219 1.00 92.56 198 LEU A N 1
ATOM 1531 C CA . LEU A 1 198 ? -10.865 -10.053 9.791 1.00 92.56 198 LEU A CA 1
ATOM 1532 C C . LEU A 1 198 ? -12.021 -9.516 8.938 1.00 92.56 198 LEU A C 1
ATOM 1534 O O . LEU A 1 198 ? -11.779 -9.073 7.817 1.00 92.56 198 LEU A O 1
ATOM 1538 N N . ALA A 1 199 ? -13.256 -9.502 9.446 1.00 92.00 199 ALA A N 1
ATOM 1539 C CA . ALA A 1 199 ? -14.419 -8.910 8.781 1.00 92.00 199 ALA A CA 1
ATOM 1540 C C . ALA A 1 199 ? -14.558 -7.390 9.028 1.00 92.00 199 ALA A C 1
ATOM 1542 O O . ALA A 1 199 ? -15.552 -6.783 8.636 1.00 92.00 199 ALA A O 1
ATOM 1543 N N . PHE A 1 200 ? -13.567 -6.745 9.655 1.00 93.38 200 PHE A N 1
ATOM 1544 C CA . PHE A 1 200 ? -13.576 -5.302 9.907 1.00 93.38 200 PHE A CA 1
ATOM 1545 C C . PHE A 1 200 ? -13.796 -4.479 8.628 1.00 93.38 200 PHE A C 1
ATOM 1547 O O . PHE A 1 200 ? -12.963 -4.538 7.732 1.00 93.38 200 PHE A O 1
ATOM 1554 N N . ASP A 1 201 ? -14.859 -3.672 8.574 1.00 91.81 201 ASP A N 1
ATOM 1555 C CA . ASP A 1 201 ? -15.117 -2.679 7.514 1.00 91.81 201 ASP A CA 1
ATOM 1556 C C . ASP A 1 201 ? -15.260 -3.277 6.092 1.00 91.81 201 ASP A C 1
ATOM 1558 O O . ASP A 1 201 ? -14.907 -2.638 5.103 1.00 91.81 201 ASP A O 1
ATOM 1562 N N . VAL A 1 202 ? -15.778 -4.512 5.969 1.00 92.19 202 VAL A N 1
ATOM 1563 C CA . VAL A 1 202 ? -16.067 -5.162 4.665 1.00 92.19 202 VAL A CA 1
ATOM 1564 C C . VAL A 1 202 ? -17.031 -4.324 3.818 1.00 92.19 202 VAL A C 1
ATOM 1566 O O . VAL A 1 202 ? -16.825 -4.172 2.617 1.00 92.19 202 VAL A O 1
ATOM 1569 N N . ASP A 1 203 ? -18.043 -3.712 4.436 1.00 90.69 203 ASP A N 1
ATOM 1570 C CA . ASP A 1 203 ? -19.044 -2.905 3.724 1.00 90.69 203 ASP A CA 1
ATOM 1571 C C . ASP A 1 203 ? -18.432 -1.694 2.996 1.00 90.69 203 ASP A C 1
ATOM 1573 O O . ASP A 1 203 ? -18.984 -1.210 2.003 1.00 90.69 203 ASP A O 1
ATOM 1577 N N . ALA A 1 204 ? -17.269 -1.204 3.446 1.00 90.12 204 ALA A N 1
ATOM 1578 C CA . ALA A 1 204 ? -16.558 -0.113 2.786 1.00 90.12 204 ALA A CA 1
ATOM 1579 C C . ALA A 1 204 ? -16.037 -0.497 1.391 1.00 90.12 204 ALA A C 1
ATOM 1581 O O . ALA A 1 204 ? -15.864 0.379 0.540 1.00 90.12 204 ALA A O 1
ATOM 1582 N N . GLU A 1 205 ? -15.821 -1.789 1.131 1.00 90.25 205 GLU A N 1
ATOM 1583 C CA . GLU A 1 205 ? -15.311 -2.298 -0.148 1.00 90.25 205 GLU A CA 1
ATOM 1584 C C . GLU A 1 205 ? -16.315 -2.107 -1.289 1.00 90.25 205 GLU A C 1
ATOM 1586 O O . GLU A 1 205 ? -15.913 -1.924 -2.438 1.00 90.25 205 GLU A O 1
ATOM 1591 N N . ALA A 1 206 ? -17.615 -2.029 -0.979 1.00 90.06 206 ALA A N 1
ATOM 1592 C CA . ALA A 1 206 ? -18.660 -1.719 -1.957 1.00 90.06 206 ALA A CA 1
ATOM 1593 C C . ALA A 1 206 ? -18.497 -0.323 -2.589 1.00 90.06 206 ALA A C 1
ATOM 1595 O O . ALA A 1 206 ? -19.020 -0.060 -3.673 1.00 90.06 206 ALA A O 1
ATOM 1596 N N . TRP A 1 207 ? -17.763 0.575 -1.925 1.00 89.75 207 TRP A N 1
ATOM 1597 C CA . TRP A 1 207 ? -17.490 1.932 -2.399 1.00 89.75 207 TRP A CA 1
ATOM 1598 C C . TRP A 1 207 ? -16.162 2.059 -3.144 1.00 89.75 207 TRP A C 1
ATOM 1600 O O . TRP A 1 207 ? -15.788 3.165 -3.546 1.00 89.75 207 TRP A O 1
ATOM 1610 N N . TYR A 1 208 ? -15.440 0.955 -3.350 1.00 89.12 208 TYR A N 1
ATOM 1611 C CA . TYR A 1 208 ? -14.224 0.975 -4.149 1.00 89.12 208 TYR A CA 1
ATOM 1612 C C . TYR A 1 208 ? -14.547 1.353 -5.591 1.00 89.12 208 TYR A C 1
ATOM 1614 O O . TYR A 1 208 ? -15.560 0.966 -6.176 1.00 89.12 208 TYR A O 1
ATOM 1622 N N . LYS A 1 209 ? -13.667 2.160 -6.181 1.00 87.69 209 LYS A N 1
ATOM 1623 C CA . LYS A 1 209 ? -13.855 2.647 -7.542 1.00 87.69 209 LYS A CA 1
ATOM 1624 C C . LYS A 1 209 ? -13.792 1.463 -8.507 1.00 87.69 209 LYS A C 1
ATOM 1626 O O . LYS A 1 209 ? -12.742 0.856 -8.638 1.00 87.69 209 LYS A O 1
ATOM 1631 N N . SER A 1 210 ? -14.860 1.200 -9.255 1.00 84.00 210 SER A N 1
ATOM 1632 C CA . SER A 1 210 ? -14.926 0.073 -10.203 1.00 84.00 210 SER A CA 1
ATOM 1633 C C . SER A 1 210 ? -13.794 0.049 -11.239 1.00 84.00 210 SER A C 1
ATOM 1635 O O . SER A 1 210 ? -13.400 -1.021 -11.690 1.00 84.00 210 SER A O 1
ATOM 1637 N N . SER A 1 211 ? -13.215 1.206 -11.581 1.00 85.25 211 SER A N 1
ATOM 1638 C CA . SER A 1 211 ? -12.054 1.276 -12.478 1.00 85.25 211 SER A CA 1
ATOM 1639 C C . SER A 1 211 ? -10.787 0.643 -11.898 1.00 85.25 211 SER A C 1
ATOM 1641 O O . SER A 1 211 ? -9.828 0.461 -12.628 1.00 85.25 211 SER A O 1
ATOM 1643 N N . THR A 1 212 ? -10.708 0.359 -10.596 1.00 85.62 212 THR A N 1
ATOM 1644 C CA . THR A 1 212 ? -9.556 -0.380 -10.062 1.00 85.62 212 THR A CA 1
ATOM 1645 C C . THR A 1 212 ? -9.594 -1.839 -10.502 1.00 85.62 212 THR A C 1
ATOM 1647 O O . THR A 1 212 ? -8.542 -2.455 -10.596 1.00 85.62 212 THR A O 1
ATOM 1650 N N . ALA A 1 213 ? -10.761 -2.391 -10.847 1.00 88.31 213 ALA A N 1
ATOM 1651 C CA . ALA A 1 213 ? -10.868 -3.756 -11.358 1.00 88.31 213 ALA A CA 1
ATOM 1652 C C . ALA A 1 213 ? -10.232 -3.930 -12.752 1.00 88.31 213 ALA A C 1
ATOM 1654 O O . ALA A 1 213 ? -9.847 -5.041 -13.103 1.00 88.31 213 ALA A O 1
ATOM 1655 N N . SER A 1 214 ? -10.085 -2.854 -13.540 1.00 91.38 214 SER A N 1
ATOM 1656 C CA . SER A 1 214 ? -9.418 -2.898 -14.851 1.00 91.38 214 SER A CA 1
ATOM 1657 C C . SER A 1 214 ? -7.896 -2.764 -14.781 1.00 91.38 214 SER A C 1
ATOM 1659 O O . SER A 1 214 ? -7.245 -2.918 -15.814 1.00 91.38 214 SER A O 1
ATOM 1661 N N . LEU A 1 215 ? -7.312 -2.529 -13.598 1.00 91.25 215 LEU A N 1
ATOM 1662 C CA . LEU A 1 215 ? -5.867 -2.328 -13.442 1.00 91.25 215 LEU A CA 1
ATOM 1663 C C . LEU A 1 215 ? -5.021 -3.475 -14.021 1.00 91.25 215 LEU A C 1
ATOM 1665 O O . LEU A 1 215 ? -4.108 -3.167 -14.784 1.00 91.25 215 LEU A O 1
ATOM 1669 N N . PRO A 1 216 ? -5.324 -4.769 -13.781 1.00 93.38 216 PRO A N 1
ATOM 1670 C CA . PRO A 1 216 ? -4.537 -5.855 -14.371 1.00 93.38 216 PRO A CA 1
ATOM 1671 C C . PRO A 1 216 ? -4.540 -5.829 -15.905 1.00 93.38 216 PRO A C 1
ATOM 1673 O O . PRO A 1 216 ? -3.499 -5.986 -16.538 1.00 93.38 216 PRO A O 1
ATOM 1676 N N . ALA A 1 217 ? -5.695 -5.553 -16.517 1.00 95.06 217 ALA A N 1
ATOM 1677 C CA . ALA A 1 217 ? -5.817 -5.473 -17.972 1.00 95.06 217 ALA A CA 1
ATOM 1678 C C . ALA A 1 217 ? -5.088 -4.246 -18.550 1.00 95.06 217 ALA A C 1
ATOM 1680 O O . ALA A 1 217 ? -4.496 -4.313 -19.630 1.00 95.06 217 ALA A O 1
ATOM 1681 N N . GLU A 1 218 ? -5.111 -3.116 -17.840 1.00 94.94 218 GLU A N 1
ATOM 1682 C CA . GLU A 1 218 ? -4.363 -1.911 -18.211 1.00 94.94 218 GLU A CA 1
ATOM 1683 C C . GLU A 1 218 ? -2.849 -2.135 -18.125 1.00 94.94 218 GLU A C 1
ATOM 1685 O O . GLU A 1 218 ? -2.122 -1.724 -19.033 1.00 94.94 218 GLU A O 1
ATOM 1690 N N . ILE A 1 219 ? -2.381 -2.829 -17.083 1.00 95.06 219 ILE A N 1
ATOM 1691 C CA . ILE A 1 219 ? -0.974 -3.200 -16.900 1.00 95.06 219 ILE A CA 1
ATOM 1692 C C . ILE A 1 219 ? -0.530 -4.169 -17.996 1.00 95.06 219 ILE A C 1
ATOM 1694 O O . ILE A 1 219 ? 0.487 -3.925 -18.643 1.00 95.06 219 ILE A O 1
ATOM 1698 N N . GLU A 1 220 ? -1.314 -5.207 -18.291 1.00 96.56 220 GLU A N 1
ATOM 1699 C CA . GLU A 1 220 ? -1.002 -6.158 -19.360 1.00 96.56 220 GLU A CA 1
ATOM 1700 C C . GLU A 1 220 ? -0.930 -5.462 -20.727 1.00 96.56 220 GLU A C 1
ATOM 1702 O O . GLU A 1 220 ? -0.006 -5.696 -21.510 1.00 96.56 220 GLU A O 1
ATOM 1707 N N . LYS A 1 221 ? -1.861 -4.543 -21.009 1.00 96.88 221 LYS A N 1
ATOM 1708 C CA . LYS A 1 221 ? -1.825 -3.723 -22.226 1.00 96.88 221 LYS A CA 1
ATOM 1709 C C . LYS A 1 221 ? -0.579 -2.836 -22.268 1.00 96.88 221 LYS A C 1
ATOM 1711 O O . LYS A 1 221 ? 0.068 -2.749 -23.311 1.00 96.88 221 LYS A O 1
ATOM 1716 N N . ALA A 1 222 ? -0.217 -2.192 -21.159 1.00 95.56 222 ALA A N 1
ATOM 1717 C CA . ALA A 1 222 ? 0.994 -1.377 -21.072 1.00 95.56 222 ALA A CA 1
ATOM 1718 C C . ALA A 1 222 ? 2.264 -2.218 -21.294 1.00 95.56 222 ALA A C 1
ATOM 1720 O O . ALA A 1 222 ? 3.146 -1.796 -22.043 1.00 95.56 222 ALA A O 1
ATOM 1721 N N . ARG A 1 223 ? 2.320 -3.426 -20.721 1.00 95.38 223 ARG A N 1
ATOM 1722 C CA . ARG A 1 223 ? 3.412 -4.389 -20.902 1.00 95.38 223 ARG A CA 1
ATOM 1723 C C . ARG A 1 223 ? 3.528 -4.811 -22.371 1.00 95.38 223 ARG A C 1
ATOM 1725 O O . ARG A 1 223 ? 4.591 -4.640 -22.959 1.00 95.38 223 ARG A O 1
ATOM 1732 N N . LYS A 1 224 ? 2.424 -5.227 -23.005 1.00 96.44 224 LYS A N 1
ATOM 1733 C CA . LYS A 1 224 ? 2.376 -5.583 -24.440 1.00 96.44 224 LYS A CA 1
ATOM 1734 C C . LYS A 1 224 ? 2.844 -4.442 -25.338 1.00 96.44 224 LYS A C 1
ATOM 1736 O O . LYS A 1 224 ? 3.807 -4.601 -26.073 1.00 96.44 224 LYS A O 1
ATOM 1741 N N . THR A 1 225 ? 2.251 -3.255 -25.197 1.00 96.31 225 THR A N 1
ATOM 1742 C CA . THR A 1 225 ? 2.626 -2.089 -26.022 1.00 96.31 225 THR A CA 1
ATOM 1743 C C . THR A 1 225 ? 4.097 -1.693 -25.884 1.00 96.31 225 THR A C 1
ATOM 1745 O O . THR A 1 225 ? 4.688 -1.183 -26.835 1.00 96.31 225 THR A O 1
ATOM 1748 N N . TYR A 1 226 ? 4.705 -1.918 -24.717 1.00 95.62 226 TYR A N 1
ATOM 1749 C CA . TYR A 1 226 ? 6.130 -1.688 -24.524 1.00 95.62 226 TYR A CA 1
ATOM 1750 C C . TYR A 1 226 ? 6.988 -2.717 -25.263 1.00 95.62 226 TYR A C 1
ATOM 1752 O O . TYR A 1 226 ? 7.903 -2.311 -25.978 1.00 95.62 226 TYR A O 1
ATOM 1760 N N . TYR A 1 227 ? 6.687 -4.009 -25.115 1.00 95.19 227 TYR A N 1
ATOM 1761 C CA . TYR A 1 227 ? 7.441 -5.076 -25.775 1.00 95.19 227 TYR A CA 1
ATOM 1762 C C . TYR A 1 227 ? 7.248 -5.082 -27.294 1.00 95.19 227 TYR A C 1
ATOM 1764 O O . TYR A 1 227 ? 8.219 -5.291 -28.010 1.00 95.19 227 TYR A O 1
ATOM 1772 N N . ASP A 1 228 ? 6.068 -4.718 -27.800 1.00 95.50 228 ASP A N 1
ATOM 1773 C CA . ASP A 1 228 ? 5.828 -4.554 -29.241 1.00 95.50 228 ASP A CA 1
ATOM 1774 C C . ASP A 1 228 ? 6.673 -3.409 -29.837 1.00 95.50 228 ASP A C 1
ATOM 1776 O O . ASP A 1 228 ? 7.143 -3.484 -30.972 1.00 95.50 228 ASP A O 1
ATOM 1780 N N . ALA A 1 229 ? 6.900 -2.336 -29.068 1.00 94.06 229 ALA A N 1
ATOM 1781 C CA . ALA A 1 229 ? 7.702 -1.186 -29.492 1.00 94.06 229 ALA A CA 1
ATOM 1782 C C . ALA A 1 229 ? 9.217 -1.370 -29.271 1.00 94.06 229 ALA A C 1
ATOM 1784 O O . ALA A 1 229 ? 10.016 -0.586 -29.795 1.00 94.06 229 ALA A O 1
ATOM 1785 N N . LEU A 1 230 ? 9.628 -2.361 -28.475 1.00 93.31 230 LEU A N 1
ATOM 1786 C CA . LEU A 1 230 ? 11.015 -2.562 -28.057 1.00 93.31 230 LEU A CA 1
ATOM 1787 C C . LEU A 1 230 ? 11.961 -2.918 -29.226 1.00 93.31 230 LEU A C 1
ATOM 1789 O O . LEU A 1 230 ? 13.008 -2.273 -29.314 1.00 93.31 230 LEU A O 1
ATOM 1793 N N . PRO A 1 231 ? 11.626 -3.828 -30.168 1.00 92.62 231 PRO A N 1
ATOM 1794 C CA . PRO A 1 231 ? 12.523 -4.191 -31.270 1.00 92.62 231 PRO A CA 1
ATOM 1795 C C . PRO A 1 231 ? 12.931 -3.003 -32.149 1.00 92.62 231 PRO A C 1
ATOM 1797 O O . PRO A 1 231 ? 14.104 -2.851 -32.484 1.00 92.62 231 PRO A O 1
ATOM 1800 N N . ALA A 1 232 ? 11.990 -2.108 -32.468 1.00 90.69 232 ALA A N 1
ATOM 1801 C CA . ALA A 1 232 ? 12.269 -0.915 -33.270 1.00 90.69 232 ALA A CA 1
ATOM 1802 C C . ALA A 1 232 ? 13.219 0.062 -32.551 1.00 90.69 232 ALA A C 1
ATOM 1804 O O . ALA A 1 232 ? 14.117 0.648 -33.165 1.00 90.69 232 ALA A O 1
ATOM 1805 N N . LYS A 1 233 ? 13.059 0.214 -31.229 1.00 90.25 233 LYS A N 1
ATOM 1806 C CA . LYS A 1 233 ? 13.964 1.019 -30.398 1.00 90.25 233 LYS A CA 1
ATOM 1807 C C . LYS A 1 233 ? 15.354 0.392 -30.301 1.00 90.25 233 LYS A C 1
ATOM 1809 O O . LYS A 1 233 ? 16.337 1.115 -30.429 1.00 90.25 233 LYS A O 1
ATOM 1814 N N . LEU A 1 234 ? 15.438 -0.929 -30.136 1.00 90.81 234 LEU A N 1
ATOM 1815 C CA . LEU A 1 234 ? 16.709 -1.657 -30.093 1.00 90.81 234 LEU A CA 1
ATOM 1816 C C . LEU A 1 234 ? 17.466 -1.560 -31.415 1.00 90.81 234 LEU A C 1
ATOM 1818 O O . LEU A 1 234 ? 18.655 -1.255 -31.403 1.00 90.81 234 LEU A O 1
ATOM 1822 N N . ALA A 1 235 ? 16.786 -1.733 -32.550 1.00 89.25 235 ALA A N 1
ATOM 1823 C CA . ALA A 1 235 ? 17.396 -1.566 -33.868 1.00 89.25 235 ALA A CA 1
ATOM 1824 C C . ALA A 1 235 ? 17.977 -0.153 -34.045 1.00 89.25 235 ALA A C 1
ATOM 1826 O O . ALA A 1 235 ? 19.112 0.008 -34.487 1.00 89.25 235 ALA A O 1
ATOM 1827 N N . THR A 1 236 ? 17.233 0.874 -33.618 1.00 86.81 236 THR A N 1
ATOM 1828 C CA . THR A 1 236 ? 17.680 2.274 -33.679 1.00 86.81 236 THR A CA 1
ATOM 1829 C C . THR A 1 236 ? 18.890 2.528 -32.775 1.00 86.81 236 THR A C 1
ATOM 1831 O O . THR A 1 236 ? 19.859 3.152 -33.209 1.00 86.81 236 THR A O 1
ATOM 1834 N N . ALA A 1 237 ? 18.857 2.026 -31.537 1.00 88.31 237 ALA A N 1
ATOM 1835 C CA . ALA A 1 237 ? 19.941 2.175 -30.570 1.00 88.31 237 ALA A CA 1
ATOM 1836 C C . ALA A 1 237 ? 21.220 1.457 -31.027 1.00 88.31 237 ALA A C 1
ATOM 1838 O O . ALA A 1 237 ? 22.307 2.028 -30.942 1.00 88.31 237 ALA A O 1
ATOM 1839 N N . ARG A 1 238 ? 21.096 0.237 -31.567 1.00 88.19 238 ARG A N 1
ATOM 1840 C CA . ARG A 1 238 ? 22.222 -0.545 -32.098 1.00 88.19 238 ARG A CA 1
ATOM 1841 C C . ARG A 1 238 ? 22.825 0.106 -33.343 1.00 88.19 238 ARG A C 1
ATOM 1843 O O . ARG A 1 238 ? 24.039 0.288 -33.379 1.00 88.19 238 ARG A O 1
ATOM 1850 N N . ALA A 1 239 ? 22.004 0.545 -34.301 1.00 86.00 239 ALA A N 1
ATOM 1851 C CA . ALA A 1 239 ? 22.475 1.219 -35.515 1.00 86.00 239 ALA A CA 1
ATOM 1852 C C . ALA A 1 239 ? 23.245 2.515 -35.204 1.00 86.00 239 ALA A C 1
ATOM 1854 O O . ALA A 1 239 ? 24.293 2.781 -35.793 1.00 86.00 239 ALA A O 1
ATOM 1855 N N . LEU A 1 240 ? 22.761 3.305 -34.237 1.00 84.44 240 LEU A N 1
ATOM 1856 C CA . LEU A 1 240 ? 23.450 4.514 -33.777 1.00 84.44 240 LEU A CA 1
ATOM 1857 C C . LEU A 1 240 ? 24.723 4.192 -32.988 1.00 84.44 240 LEU A C 1
ATOM 1859 O O . LEU A 1 240 ? 25.746 4.835 -33.201 1.00 84.44 240 LEU A O 1
ATOM 1863 N N . SER A 1 241 ? 24.690 3.180 -32.116 1.00 85.12 241 SER A N 1
ATOM 1864 C CA . SER A 1 241 ? 25.865 2.760 -31.343 1.00 85.12 241 SER A CA 1
ATOM 1865 C C . SER A 1 241 ? 26.982 2.197 -32.225 1.00 85.12 241 SER A C 1
ATOM 1867 O O . SER A 1 241 ? 28.151 2.329 -31.868 1.00 85.12 241 SER A O 1
ATOM 1869 N N . ARG A 1 242 ? 26.641 1.559 -33.351 1.00 86.75 242 ARG A N 1
ATOM 1870 C CA . ARG A 1 242 ? 27.602 1.033 -34.335 1.00 86.75 242 ARG A CA 1
ATOM 1871 C C . ARG A 1 242 ? 28.079 2.075 -35.336 1.00 86.75 242 ARG A C 1
ATOM 1873 O O . ARG A 1 242 ? 29.034 1.819 -36.060 1.00 86.75 242 ARG A O 1
ATOM 1880 N N . GLY A 1 243 ? 27.420 3.231 -35.394 1.00 80.69 243 GLY A N 1
ATOM 1881 C CA . GLY A 1 243 ? 27.679 4.237 -36.419 1.00 80.69 243 GLY A CA 1
ATOM 1882 C C . GLY A 1 243 ? 27.264 3.799 -37.828 1.00 80.69 243 GLY A C 1
ATOM 1883 O O . GLY A 1 243 ? 27.740 4.379 -38.796 1.00 80.69 243 GLY A O 1
ATOM 1884 N N . GLU A 1 244 ? 26.375 2.805 -37.961 1.00 79.50 244 GLU A N 1
ATOM 1885 C CA . GLU A 1 244 ? 25.816 2.367 -39.255 1.00 79.50 244 GLU A CA 1
ATOM 1886 C C . GLU A 1 244 ? 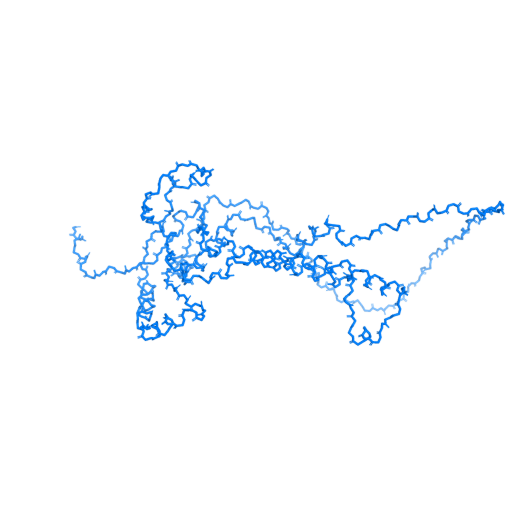24.945 3.460 -39.899 1.00 79.50 244 GLU A C 1
ATOM 1888 O O . GLU A 1 244 ? 24.713 3.463 -41.108 1.00 79.50 244 GLU A O 1
ATOM 1893 N N . ARG A 1 245 ? 24.472 4.410 -39.085 1.00 78.44 245 ARG A N 1
ATOM 1894 C CA . ARG A 1 245 ? 23.633 5.540 -39.479 1.00 78.44 245 ARG A CA 1
ATOM 1895 C C . ARG A 1 245 ? 24.103 6.828 -38.806 1.00 78.44 245 ARG A C 1
ATOM 1897 O O . ARG A 1 245 ? 24.343 6.840 -37.601 1.00 78.44 245 ARG A O 1
ATOM 1904 N N . GLU A 1 246 ? 24.137 7.932 -39.557 1.00 74.69 246 GLU A N 1
ATOM 1905 C CA . GLU A 1 246 ? 24.343 9.261 -38.973 1.00 74.69 246 GLU A CA 1
ATOM 1906 C C . GLU A 1 246 ? 23.095 9.721 -38.189 1.00 74.69 246 GLU A C 1
ATOM 1908 O O . GLU A 1 246 ? 21.964 9.561 -38.674 1.00 74.69 246 GLU A O 1
ATOM 1913 N N . PRO A 1 247 ? 23.271 10.304 -36.987 1.00 79.75 247 PRO A N 1
ATOM 1914 C CA . PRO A 1 247 ? 22.173 10.892 -36.232 1.00 79.75 247 PRO A CA 1
ATOM 1915 C C . PRO A 1 247 ? 21.425 11.927 -37.072 1.00 79.75 247 PRO A C 1
ATOM 1917 O O . PRO A 1 247 ? 22.028 12.815 -37.682 1.00 79.75 247 PRO A O 1
ATOM 1920 N N . THR A 1 248 ? 20.097 11.846 -37.098 1.00 82.12 248 THR A N 1
ATOM 1921 C CA . THR A 1 248 ? 19.303 12.883 -37.765 1.00 82.12 248 THR A CA 1
ATOM 1922 C C . THR A 1 248 ? 19.372 14.195 -36.977 1.00 82.12 248 THR A C 1
ATOM 1924 O O . THR A 1 248 ? 19.686 14.219 -35.786 1.00 82.12 248 THR A O 1
ATOM 1927 N N . LYS A 1 249 ? 19.043 15.325 -37.619 1.00 76.31 249 LYS A N 1
ATOM 1928 C CA . LYS A 1 249 ? 19.006 16.641 -36.947 1.00 76.31 249 LYS A CA 1
ATOM 1929 C C . LYS A 1 249 ? 18.074 16.670 -35.729 1.00 76.31 249 LYS A C 1
ATOM 1931 O O . LYS A 1 249 ? 18.303 17.451 -34.812 1.00 76.31 249 LYS A O 1
ATOM 1936 N N . GLU A 1 250 ? 17.034 15.842 -35.725 1.00 74.38 250 GLU A N 1
ATOM 1937 C CA . GLU A 1 250 ? 16.088 15.719 -34.613 1.00 74.38 250 GLU A CA 1
ATOM 1938 C C . GLU A 1 250 ? 16.684 14.910 -33.452 1.00 74.38 250 GLU A C 1
ATOM 1940 O O . GLU A 1 250 ? 16.557 15.311 -32.298 1.00 74.38 250 GLU A O 1
ATOM 1945 N N . GLU A 1 251 ? 17.437 13.852 -33.747 1.00 78.31 251 GLU A N 1
ATOM 1946 C CA . GLU A 1 251 ? 18.128 13.027 -32.746 1.00 78.31 251 GLU A CA 1
ATOM 1947 C C . GLU A 1 251 ? 19.349 13.715 -32.135 1.00 78.31 251 GLU A C 1
ATOM 1949 O O . GLU A 1 251 ? 19.701 13.448 -30.992 1.00 78.31 251 GLU A O 1
ATOM 1954 N N . LEU A 1 252 ? 19.979 14.646 -32.855 1.00 75.31 252 LEU A N 1
ATOM 1955 C CA . LEU A 1 252 ? 21.007 15.517 -32.277 1.00 75.31 252 LEU A CA 1
ATOM 1956 C C . LEU A 1 252 ? 20.435 16.426 -31.178 1.00 75.31 252 LEU A C 1
ATOM 1958 O O . LEU A 1 252 ? 21.138 16.747 -30.223 1.00 75.31 252 LEU A O 1
ATOM 1962 N N . ASN A 1 253 ? 19.168 16.833 -31.307 1.00 77.81 253 ASN A N 1
ATOM 1963 C CA . ASN A 1 253 ? 18.488 17.662 -30.311 1.00 77.81 253 ASN A CA 1
ATOM 1964 C C . ASN A 1 253 ? 17.862 16.825 -29.183 1.00 77.81 253 ASN A C 1
ATOM 1966 O O . ASN A 1 253 ? 17.807 17.283 -28.043 1.00 77.81 253 ASN A O 1
ATOM 1970 N N . ALA A 1 254 ? 17.388 15.616 -29.492 1.00 81.00 254 ALA A N 1
ATOM 1971 C CA . ALA A 1 254 ? 16.808 14.674 -28.541 1.00 81.00 254 ALA A CA 1
ATOM 1972 C C . ALA A 1 254 ? 17.323 13.252 -28.840 1.00 81.00 254 ALA A C 1
ATOM 1974 O O . ALA A 1 254 ? 16.695 12.536 -29.627 1.00 81.00 254 ALA A O 1
ATOM 1975 N N . PRO A 1 255 ? 18.462 12.839 -28.251 1.00 80.69 255 PRO A N 1
ATOM 1976 C CA . PRO A 1 255 ? 19.057 11.547 -28.560 1.00 80.69 255 PRO A CA 1
ATOM 1977 C C . PRO A 1 255 ? 18.109 10.413 -28.155 1.00 80.69 255 PRO A C 1
ATOM 1979 O O . PRO A 1 255 ? 17.537 10.453 -27.059 1.00 80.69 255 PRO A O 1
ATOM 1982 N N . PRO A 1 256 ? 17.914 9.405 -29.023 1.00 84.69 256 PRO A N 1
ATOM 1983 C CA . PRO A 1 256 ? 17.129 8.239 -28.666 1.00 84.69 256 PRO A CA 1
ATOM 1984 C C . PRO A 1 256 ? 17.848 7.443 -27.568 1.00 84.69 256 PRO A C 1
ATOM 1986 O O . PRO A 1 256 ? 19.077 7.494 -27.474 1.00 84.69 256 PRO A O 1
ATOM 1989 N N . PRO A 1 257 ? 17.094 6.698 -26.744 1.00 89.31 257 PRO A N 1
ATOM 1990 C CA . PRO A 1 257 ? 17.665 5.960 -25.629 1.00 89.31 257 PRO A CA 1
ATOM 1991 C C . PRO A 1 257 ? 18.658 4.903 -26.118 1.00 89.31 257 PRO A C 1
ATOM 1993 O O . PRO A 1 257 ? 18.390 4.162 -27.068 1.00 89.31 257 PRO A O 1
ATOM 1996 N N . THR A 1 258 ? 19.800 4.824 -25.442 1.00 90.19 258 THR A N 1
ATOM 1997 C CA . THR A 1 258 ? 20.818 3.792 -25.674 1.00 90.19 258 THR A CA 1
ATOM 1998 C C . THR A 1 258 ? 20.331 2.417 -25.214 1.00 90.19 258 THR A C 1
ATOM 2000 O O . THR A 1 258 ? 19.379 2.298 -24.444 1.00 90.19 258 THR A O 1
ATOM 2003 N N . GLU A 1 259 ? 21.000 1.341 -25.637 1.00 89.69 259 GLU A N 1
ATOM 2004 C CA . GLU A 1 259 ? 20.617 -0.019 -25.229 1.00 89.69 259 GLU A CA 1
ATOM 2005 C C . GLU A 1 259 ? 20.661 -0.210 -23.700 1.00 89.69 259 GLU A C 1
ATOM 2007 O O . GLU A 1 259 ? 19.786 -0.854 -23.121 1.00 89.69 259 GLU A O 1
ATOM 2012 N N . VAL A 1 260 ? 21.640 0.403 -23.028 1.00 90.38 260 VAL A N 1
ATOM 2013 C CA . VAL A 1 260 ? 21.759 0.379 -21.561 1.00 90.38 260 VAL A CA 1
ATOM 2014 C C . VAL A 1 260 ? 20.589 1.118 -20.906 1.00 90.38 260 VAL A C 1
ATOM 2016 O O . VAL A 1 260 ? 20.000 0.622 -19.947 1.00 90.38 260 VAL A O 1
ATOM 2019 N N . GLU A 1 261 ? 20.202 2.272 -21.451 1.00 91.06 261 GLU A N 1
ATOM 2020 C CA . GLU A 1 261 ? 19.041 3.029 -20.972 1.00 91.06 261 GLU A CA 1
ATOM 2021 C C . GLU A 1 261 ? 17.727 2.279 -21.216 1.00 91.06 261 GLU A C 1
ATOM 2023 O O . GLU A 1 261 ? 16.851 2.310 -20.357 1.00 91.06 261 GLU A O 1
ATOM 2028 N N . LEU A 1 262 ? 17.599 1.545 -22.327 1.00 92.75 262 LEU A N 1
ATOM 2029 C CA . LEU A 1 262 ? 16.444 0.686 -22.601 1.00 92.75 262 LEU A CA 1
ATOM 2030 C C . LEU A 1 262 ? 16.351 -0.487 -21.615 1.00 92.75 262 LEU A C 1
ATOM 2032 O O . LEU A 1 262 ? 15.247 -0.803 -21.166 1.00 92.75 262 LEU A O 1
ATOM 2036 N N . ARG A 1 263 ? 17.481 -1.099 -21.225 1.00 91.75 263 ARG A N 1
ATOM 2037 C CA . ARG A 1 263 ? 17.512 -2.124 -20.161 1.00 91.75 263 ARG A CA 1
ATOM 2038 C C . ARG A 1 263 ? 17.073 -1.544 -18.813 1.00 91.75 263 ARG A C 1
ATOM 2040 O O . ARG A 1 263 ? 16.230 -2.132 -18.139 1.00 91.75 263 ARG A O 1
ATOM 2047 N N . ALA A 1 264 ? 17.575 -0.363 -18.448 1.00 93.12 264 ALA A N 1
ATOM 2048 C CA . ALA A 1 264 ? 17.166 0.324 -17.221 1.00 93.12 264 ALA A CA 1
ATOM 2049 C C . ALA A 1 264 ? 15.680 0.741 -17.249 1.00 93.12 264 ALA A C 1
ATOM 2051 O O . ALA A 1 264 ? 14.971 0.607 -16.248 1.00 93.12 264 ALA A O 1
ATOM 2052 N N . GLU A 1 265 ? 15.180 1.208 -18.399 1.00 94.00 265 GLU A N 1
ATOM 2053 C CA . GLU A 1 265 ? 13.765 1.530 -18.610 1.00 94.00 265 GLU A CA 1
ATOM 2054 C C . GLU A 1 265 ? 12.888 0.286 -18.420 1.00 94.00 265 GLU A C 1
ATOM 2056 O O . GLU A 1 265 ? 11.868 0.367 -17.729 1.00 94.00 265 GLU A O 1
ATOM 2061 N N . ARG A 1 266 ? 13.297 -0.861 -18.984 1.00 94.81 266 ARG A N 1
ATOM 2062 C CA . ARG A 1 266 ? 12.602 -2.146 -18.819 1.00 94.81 266 ARG A CA 1
ATOM 2063 C C . ARG A 1 266 ? 12.516 -2.535 -17.354 1.00 94.81 266 ARG A C 1
ATOM 2065 O O . ARG A 1 266 ? 11.415 -2.781 -16.871 1.00 94.81 266 ARG A O 1
ATOM 2072 N N . LEU A 1 267 ? 13.647 -2.538 -16.648 1.00 94.31 267 LEU A N 1
ATOM 2073 C CA . LEU A 1 267 ? 13.704 -2.913 -15.235 1.00 94.31 267 LEU A CA 1
ATOM 2074 C C . LEU A 1 267 ? 12.754 -2.052 -14.393 1.00 94.31 267 LEU A C 1
ATOM 2076 O O . LEU A 1 267 ? 11.941 -2.573 -13.631 1.00 94.31 267 LEU A O 1
ATOM 2080 N N . LYS A 1 268 ? 12.787 -0.729 -14.591 1.00 95.62 268 LYS A N 1
ATOM 2081 C CA . LYS A 1 268 ? 11.919 0.212 -13.872 1.00 95.62 268 LYS A CA 1
ATOM 2082 C C . LYS A 1 268 ? 10.434 -0.005 -14.176 1.00 95.62 268 LYS A C 1
ATOM 2084 O O . LYS A 1 268 ? 9.600 0.115 -13.279 1.00 95.62 268 LYS A O 1
ATOM 2089 N N . LYS A 1 269 ? 10.089 -0.290 -15.435 1.00 95.62 269 LYS A N 1
ATOM 2090 C CA . LYS A 1 269 ? 8.706 -0.571 -15.844 1.00 95.62 269 LYS A CA 1
ATOM 2091 C C . LYS A 1 269 ? 8.203 -1.886 -15.271 1.00 95.62 269 LYS A C 1
ATOM 2093 O O . LYS A 1 269 ? 7.121 -1.901 -14.698 1.00 95.62 269 LYS A O 1
ATOM 2098 N N . GLU A 1 270 ? 8.998 -2.944 -15.363 1.00 95.50 270 GLU A N 1
ATOM 2099 C CA . GLU A 1 270 ? 8.653 -4.263 -14.832 1.00 95.50 270 GLU A CA 1
ATOM 2100 C C . GLU A 1 270 ? 8.497 -4.250 -13.314 1.00 95.50 270 GLU A C 1
ATOM 2102 O O . GLU A 1 270 ? 7.517 -4.787 -12.800 1.00 95.50 270 GLU A O 1
ATOM 2107 N N . MET A 1 271 ? 9.392 -3.568 -12.597 1.00 95.25 271 MET A N 1
ATOM 2108 C CA . MET A 1 271 ? 9.258 -3.378 -11.152 1.00 95.25 271 MET A CA 1
ATOM 2109 C C . MET A 1 271 ? 7.944 -2.669 -10.811 1.00 95.25 271 MET A C 1
ATOM 2111 O O . MET A 1 271 ? 7.221 -3.107 -9.918 1.00 95.25 271 MET A O 1
ATOM 2115 N N . ARG A 1 272 ? 7.612 -1.593 -11.536 1.00 95.44 272 ARG A N 1
ATOM 2116 C CA . ARG A 1 272 ? 6.361 -0.862 -11.321 1.00 95.44 272 ARG A CA 1
ATOM 2117 C C . ARG A 1 272 ? 5.142 -1.734 -11.608 1.00 95.44 272 ARG A C 1
ATOM 2119 O O . ARG A 1 272 ? 4.250 -1.783 -10.776 1.00 95.44 272 ARG A O 1
ATOM 2126 N N . TRP A 1 273 ? 5.098 -2.411 -12.753 1.00 96.25 273 TRP A N 1
ATOM 2127 C CA . TRP A 1 273 ? 3.961 -3.251 -13.131 1.00 96.25 273 TRP A CA 1
ATOM 2128 C C . TRP A 1 273 ? 3.729 -4.380 -12.135 1.00 96.25 273 TRP A C 1
ATOM 2130 O O . TRP A 1 273 ? 2.603 -4.552 -11.684 1.00 96.25 273 TRP A O 1
ATOM 2140 N N . ARG A 1 274 ? 4.789 -5.087 -11.726 1.00 95.38 274 ARG A N 1
ATOM 2141 C CA . ARG A 1 274 ? 4.690 -6.140 -10.706 1.00 95.38 274 ARG A CA 1
ATOM 2142 C C . ARG A 1 274 ? 4.263 -5.581 -9.351 1.00 95.38 274 ARG A C 1
ATOM 2144 O O . ARG A 1 274 ? 3.408 -6.166 -8.702 1.00 95.38 274 ARG A O 1
ATOM 2151 N N . GLY A 1 275 ? 4.809 -4.436 -8.941 1.00 94.25 275 GLY A N 1
ATOM 2152 C CA . GLY A 1 275 ? 4.415 -3.774 -7.695 1.00 94.25 275 GLY A CA 1
ATOM 2153 C C . GLY A 1 275 ? 2.951 -3.323 -7.694 1.00 94.25 275 GLY A C 1
ATOM 2154 O O . GLY A 1 275 ? 2.253 -3.519 -6.700 1.00 94.25 275 GLY A O 1
ATOM 2155 N N . ASP A 1 276 ? 2.475 -2.769 -8.811 1.00 93.81 276 ASP A N 1
ATOM 2156 C CA . ASP A 1 276 ? 1.081 -2.356 -8.992 1.00 93.81 276 ASP A CA 1
ATOM 2157 C C . ASP A 1 276 ? 0.140 -3.586 -8.994 1.00 93.81 276 ASP A C 1
ATOM 2159 O O . ASP A 1 276 ? -0.913 -3.551 -8.355 1.00 9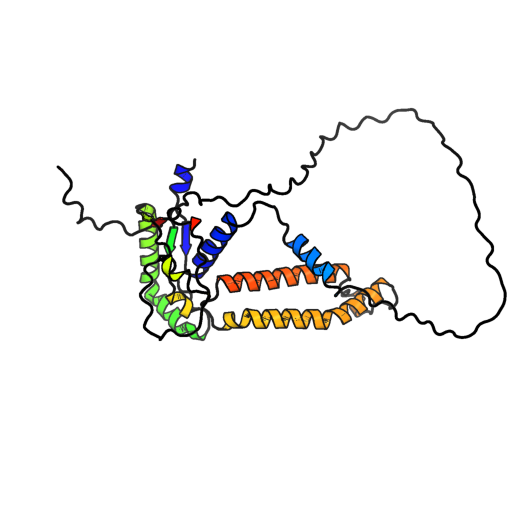3.81 276 ASP A O 1
ATOM 2163 N N . GLU A 1 277 ? 0.530 -4.693 -9.644 1.00 94.38 277 GLU A N 1
ATOM 2164 C CA . GLU A 1 277 ? -0.196 -5.978 -9.635 1.00 94.38 277 GLU A CA 1
ATOM 2165 C C . GLU A 1 277 ? -0.268 -6.592 -8.224 1.00 94.38 277 GLU A C 1
ATOM 2167 O O . GLU A 1 277 ? -1.353 -6.962 -7.768 1.00 94.38 277 GLU A O 1
ATOM 2172 N N . GLU A 1 278 ? 0.861 -6.667 -7.511 1.00 93.25 278 GLU A N 1
ATOM 2173 C CA . GLU A 1 278 ? 0.946 -7.188 -6.139 1.00 93.25 278 GLU A CA 1
ATOM 2174 C C . GLU A 1 278 ? 0.114 -6.345 -5.162 1.00 93.25 278 GLU A C 1
ATOM 2176 O O . GLU A 1 278 ? -0.684 -6.884 -4.393 1.00 93.25 278 GLU A O 1
ATOM 2181 N N . GLY A 1 279 ? 0.259 -5.017 -5.208 1.00 93.19 279 GLY A N 1
ATOM 2182 C CA . GLY A 1 279 ? -0.497 -4.103 -4.351 1.00 93.19 279 GLY A CA 1
ATOM 2183 C C . GLY A 1 279 ? -2.002 -4.190 -4.606 1.00 93.19 279 GLY A C 1
ATOM 2184 O O . GLY A 1 279 ? -2.799 -4.250 -3.666 1.00 93.19 279 GLY A O 1
ATOM 2185 N N . TRP A 1 280 ? -2.405 -4.278 -5.875 1.00 94.12 280 TRP A N 1
ATOM 2186 C CA . TRP A 1 280 ? -3.805 -4.474 -6.235 1.00 94.12 280 TRP A CA 1
ATOM 2187 C C . TRP A 1 280 ? -4.355 -5.818 -5.743 1.00 94.12 280 TRP A C 1
ATOM 2189 O O . TRP A 1 280 ? -5.459 -5.855 -5.197 1.00 94.12 280 TRP A O 1
ATOM 2199 N N . ALA A 1 281 ? -3.593 -6.909 -5.871 1.00 94.12 281 ALA A N 1
ATOM 2200 C CA . ALA A 1 281 ? -4.012 -8.238 -5.423 1.00 94.12 281 ALA A CA 1
ATOM 2201 C C . ALA A 1 281 ? -4.312 -8.292 -3.913 1.00 94.12 281 ALA A C 1
ATOM 2203 O O . ALA A 1 281 ? -5.210 -9.026 -3.490 1.00 94.12 281 ALA A O 1
ATOM 2204 N N . ILE A 1 282 ? -3.602 -7.483 -3.118 1.00 94.19 282 ILE A N 1
ATOM 2205 C CA . ILE A 1 282 ? -3.824 -7.336 -1.674 1.00 94.19 282 ILE A CA 1
ATOM 2206 C C . ILE A 1 282 ? -5.105 -6.539 -1.392 1.00 94.19 282 ILE A C 1
ATOM 2208 O O . ILE A 1 282 ? -5.912 -6.945 -0.559 1.00 94.19 282 ILE A O 1
ATOM 2212 N N . VAL A 1 283 ? -5.304 -5.407 -2.074 1.00 92.81 283 VAL A N 1
ATOM 2213 C CA . VAL A 1 283 ? -6.329 -4.411 -1.706 1.00 92.81 283 VAL A CA 1
ATOM 2214 C C . VAL A 1 283 ? -7.674 -4.614 -2.412 1.00 92.81 283 VAL A C 1
ATOM 2216 O O . VAL A 1 283 ? -8.686 -4.090 -1.944 1.00 92.81 283 VAL A O 1
ATOM 2219 N N . ARG A 1 284 ? -7.736 -5.381 -3.508 1.00 92.00 284 ARG A N 1
ATOM 2220 C CA . ARG A 1 284 ? -8.980 -5.630 -4.264 1.00 92.00 284 ARG A CA 1
ATOM 2221 C C . ARG A 1 284 ? -10.132 -6.095 -3.360 1.00 92.00 284 ARG A C 1
ATOM 2223 O O . ARG A 1 284 ? -9.923 -6.769 -2.349 1.00 92.00 284 ARG A O 1
ATOM 2230 N N . SER A 1 285 ? -11.356 -5.710 -3.718 1.00 89.56 285 SER A N 1
ATOM 2231 C CA . SER A 1 285 ? -12.564 -5.932 -2.906 1.00 89.56 285 SER A CA 1
ATOM 2232 C C . SER A 1 285 ? -12.884 -7.413 -2.682 1.00 89.56 285 SER A C 1
ATOM 2234 O O . SER A 1 285 ? -13.405 -7.789 -1.651 1.00 89.56 285 SER A O 1
ATOM 2236 N N . ASP A 1 286 ? -12.550 -8.280 -3.629 1.00 88.62 286 ASP A N 1
ATOM 2237 C CA . ASP A 1 286 ? -12.747 -9.730 -3.542 1.00 88.62 286 ASP A CA 1
ATOM 2238 C C . ASP A 1 286 ? -11.640 -10.454 -2.757 1.00 88.62 286 ASP A C 1
ATOM 2240 O O . ASP A 1 286 ? -11.791 -11.628 -2.423 1.00 88.62 286 ASP A O 1
ATOM 2244 N N . SER A 1 287 ? -10.522 -9.786 -2.455 1.00 90.56 287 SER A N 1
ATOM 2245 C CA . SER A 1 287 ? -9.419 -10.412 -1.722 1.00 90.56 287 SER A CA 1
ATOM 2246 C C . SER A 1 287 ? -9.749 -10.521 -0.231 1.00 90.56 287 SER A C 1
ATOM 2248 O O . SER A 1 287 ? -10.122 -9.513 0.380 1.00 90.56 287 SER A O 1
ATOM 2250 N N . PRO A 1 288 ? -9.603 -11.699 0.397 1.00 91.38 288 PRO A N 1
ATOM 2251 C CA . PRO A 1 288 ? -9.705 -11.816 1.844 1.00 91.38 288 PRO A CA 1
ATOM 2252 C C . PRO A 1 288 ? -8.506 -11.148 2.532 1.00 91.38 288 PRO A C 1
ATOM 2254 O O . PRO A 1 288 ? -7.429 -10.999 1.957 1.00 91.38 288 PRO A O 1
ATOM 2257 N N . VAL A 1 289 ? -8.674 -10.758 3.797 1.00 93.31 289 VAL A N 1
ATOM 2258 C CA . VAL A 1 289 ? -7.547 -10.292 4.619 1.00 93.31 289 VAL A CA 1
ATOM 2259 C C . VAL A 1 289 ? -6.612 -11.473 4.874 1.00 93.31 289 VAL A C 1
ATOM 2261 O O . VAL A 1 289 ? -7.055 -12.524 5.340 1.00 93.31 289 VAL A O 1
ATOM 2264 N N . GLU A 1 290 ? -5.321 -11.306 4.586 1.00 92.38 290 GLU A N 1
ATOM 2265 C CA . GLU A 1 290 ? -4.341 -12.368 4.803 1.00 92.38 290 GLU A CA 1
ATOM 2266 C C . GLU A 1 290 ? -4.216 -12.719 6.294 1.00 92.38 290 GLU A C 1
ATOM 2268 O O . GLU A 1 290 ? -4.095 -11.845 7.154 1.00 92.38 290 GLU A O 1
ATOM 2273 N N . TRP A 1 291 ? -4.209 -14.018 6.602 1.00 91.81 291 TRP A N 1
ATOM 2274 C CA . TRP A 1 291 ? -4.075 -14.528 7.963 1.00 91.81 291 TRP A CA 1
ATOM 2275 C C . TRP A 1 291 ? -2.993 -15.604 8.048 1.00 91.81 291 TRP A C 1
ATOM 2277 O O . TRP A 1 291 ? -2.861 -16.455 7.171 1.00 91.81 291 TRP A O 1
ATOM 2287 N N . ASP A 1 292 ? -2.238 -15.572 9.140 1.00 91.38 292 ASP A N 1
ATOM 2288 C CA . ASP A 1 292 ? -1.264 -16.583 9.525 1.00 91.38 292 ASP A CA 1
ATOM 2289 C C . ASP A 1 292 ? -1.691 -17.138 10.889 1.00 91.38 292 ASP A C 1
ATOM 2291 O O . ASP A 1 292 ? -1.785 -16.363 11.848 1.00 91.38 292 ASP A O 1
ATOM 2295 N N . PRO A 1 293 ? -1.922 -18.457 11.017 1.00 91.06 293 PRO A N 1
ATOM 2296 C CA . PRO A 1 293 ? -2.273 -19.088 12.287 1.00 91.06 293 PRO A CA 1
ATOM 2297 C C . PRO A 1 293 ? -1.316 -18.752 13.440 1.00 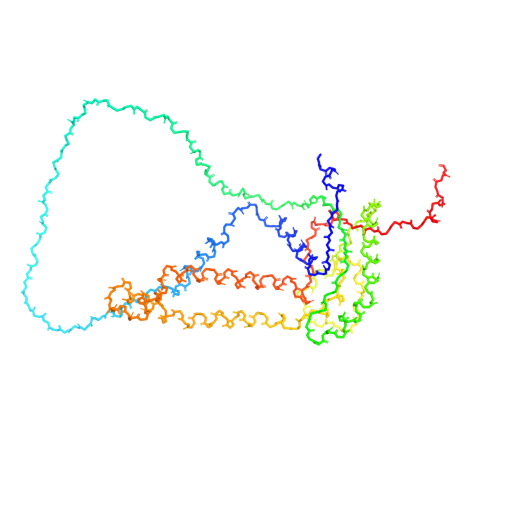91.06 293 PRO A C 1
ATOM 2299 O O . PRO A 1 293 ? -1.731 -18.700 14.594 1.00 91.06 293 PRO A O 1
ATOM 2302 N N . ARG A 1 294 ? -0.041 -18.455 13.156 1.00 90.38 294 ARG A N 1
ATOM 2303 C CA . ARG A 1 294 ? 0.957 -18.084 14.175 1.00 90.38 294 ARG A CA 1
ATOM 2304 C C . ARG A 1 294 ? 0.685 -16.733 14.844 1.00 90.38 294 ARG A C 1
ATOM 2306 O O . ARG A 1 294 ? 1.320 -16.440 15.859 1.00 90.38 294 ARG A O 1
ATOM 2313 N N . MET A 1 295 ? -0.215 -15.916 14.288 1.00 91.12 295 MET A N 1
ATOM 2314 C CA . MET A 1 295 ? -0.662 -14.641 14.865 1.00 91.12 295 MET A CA 1
ATOM 2315 C C . MET A 1 295 ? -1.755 -14.810 15.926 1.00 91.12 295 MET A C 1
ATOM 2317 O O . MET A 1 295 ? -2.076 -13.855 16.640 1.00 91.12 295 MET A O 1
ATOM 2321 N N . GLU A 1 296 ? -2.326 -16.008 16.061 1.00 90.06 296 GLU A N 1
ATOM 2322 C CA . GLU A 1 296 ? -3.344 -16.285 17.066 1.00 90.06 296 GLU A CA 1
ATOM 2323 C C . GLU A 1 296 ? -2.796 -16.040 18.483 1.00 90.06 296 GLU A C 1
ATOM 2325 O O . GLU A 1 296 ? -1.740 -16.538 18.876 1.00 90.06 296 GLU A O 1
ATOM 2330 N N . GLY A 1 297 ? -3.492 -15.196 19.249 1.00 88.62 297 GLY A N 1
ATOM 2331 C CA . GLY A 1 297 ? -3.064 -14.776 20.587 1.00 88.62 297 GLY A CA 1
ATOM 2332 C C . GLY A 1 297 ? -1.880 -13.794 20.629 1.00 88.62 297 GLY A C 1
ATOM 2333 O O . GLY A 1 297 ? -1.514 -13.345 21.719 1.00 88.62 297 GLY A O 1
ATOM 2334 N N . ALA A 1 298 ? -1.291 -13.430 19.483 1.00 92.25 298 ALA A N 1
ATOM 2335 C CA . ALA A 1 298 ? -0.252 -12.401 19.389 1.00 92.25 298 ALA A CA 1
ATOM 2336 C C . ALA A 1 298 ? -0.833 -10.986 19.220 1.00 92.25 298 ALA A C 1
ATOM 2338 O O . ALA A 1 298 ? -0.185 -10.012 19.609 1.00 92.25 298 ALA A O 1
ATOM 2339 N N . LEU A 1 299 ? -2.042 -10.882 18.662 1.00 94.50 299 LEU A N 1
ATOM 2340 C CA . LEU A 1 299 ? -2.740 -9.630 18.372 1.00 94.50 299 LEU A CA 1
ATOM 2341 C C . LEU A 1 299 ? -3.824 -9.317 19.416 1.00 94.50 299 LEU A C 1
ATOM 2343 O O . LEU A 1 299 ? -4.492 -10.208 19.948 1.00 94.50 299 LEU A O 1
ATOM 2347 N N . SER A 1 300 ? -4.035 -8.029 19.669 1.00 94.94 300 SER A N 1
ATOM 2348 C CA . SER A 1 300 ? -5.125 -7.501 20.493 1.00 94.94 300 SER A CA 1
ATOM 2349 C C . SER A 1 300 ? -5.733 -6.262 19.841 1.00 94.94 300 SER A C 1
ATOM 2351 O O . SER A 1 300 ? -5.091 -5.615 19.016 1.00 94.94 300 SER A O 1
ATOM 2353 N N . VAL A 1 301 ? -6.977 -5.936 20.192 1.00 95.56 301 VAL A N 1
ATOM 2354 C CA . VAL A 1 301 ? -7.736 -4.812 19.620 1.00 95.56 301 VAL A CA 1
ATOM 2355 C C . VAL A 1 301 ? -8.250 -3.912 20.739 1.00 95.56 301 VAL A C 1
ATOM 2357 O O . VAL A 1 301 ? -8.700 -4.416 21.771 1.00 95.56 301 VAL A O 1
ATOM 2360 N N . PHE A 1 302 ? -8.196 -2.593 20.549 1.00 95.56 302 PHE A N 1
ATOM 2361 C CA . PHE A 1 302 ? -8.799 -1.627 21.469 1.00 95.56 302 PHE A CA 1
ATOM 2362 C C . PHE A 1 302 ? -10.328 -1.683 21.426 1.00 95.56 302 PHE A C 1
ATOM 2364 O O . PHE A 1 302 ? -10.929 -1.744 20.353 1.00 95.56 302 PHE A O 1
ATOM 2371 N N . VAL A 1 303 ? -10.958 -1.613 22.596 1.00 94.69 303 VAL A N 1
ATOM 2372 C CA . VAL A 1 303 ? -12.418 -1.678 22.756 1.00 94.69 303 VAL A CA 1
ATOM 2373 C C . VAL A 1 303 ? -12.952 -0.492 23.539 1.00 94.69 303 VAL A C 1
ATOM 2375 O O . VAL A 1 303 ? -12.202 0.221 24.208 1.00 94.69 303 VAL A O 1
ATOM 2378 N N . ASP A 1 304 ? -14.262 -0.280 23.436 1.00 92.75 304 ASP A N 1
ATOM 2379 C CA . ASP A 1 304 ? -14.952 0.702 24.262 1.00 92.75 304 ASP A CA 1
ATOM 2380 C C . ASP A 1 304 ? -14.810 0.353 25.746 1.00 92.75 304 ASP A C 1
ATOM 2382 O O . ASP A 1 304 ? -14.955 -0.817 26.116 1.00 92.75 304 ASP A O 1
ATOM 2386 N N . PRO A 1 305 ? -14.547 1.348 26.609 1.00 88.88 305 PRO A N 1
ATOM 2387 C CA . PRO A 1 305 ? -14.517 1.109 28.037 1.00 88.88 305 PRO A CA 1
ATOM 2388 C C . PRO A 1 305 ? -15.911 0.731 28.561 1.00 88.88 305 PRO A C 1
ATOM 2390 O O . PRO A 1 305 ? -16.918 1.205 28.020 1.00 88.88 305 PRO A O 1
ATOM 2393 N N . PRO A 1 306 ? -16.004 -0.082 29.633 1.00 85.62 306 PRO A N 1
ATOM 2394 C CA . PRO A 1 306 ? -17.263 -0.420 30.258 1.00 85.62 306 PRO A CA 1
ATOM 2395 C C . PRO A 1 306 ? -17.931 0.876 30.698 1.00 85.62 306 PRO A C 1
ATOM 2397 O O . PRO A 1 306 ? -17.338 1.723 31.374 1.00 85.62 306 PRO A O 1
ATOM 2400 N N . LYS A 1 307 ? -19.188 1.037 30.294 1.00 81.25 307 LYS A N 1
ATOM 2401 C CA . LYS A 1 307 ? -20.040 2.105 30.810 1.00 81.25 307 LYS A CA 1
ATOM 2402 C C . LYS A 1 307 ? -20.196 1.837 32.309 1.00 81.25 307 LYS A C 1
ATOM 2404 O O . LYS A 1 307 ? -20.417 0.695 32.693 1.00 81.25 307 LYS A O 1
ATOM 2409 N N . GLY A 1 308 ? -19.999 2.856 33.145 1.00 63.84 308 GLY A N 1
ATOM 2410 C CA . GLY A 1 308 ? -19.758 2.746 34.594 1.00 63.84 308 GLY A CA 1
ATOM 2411 C C . GLY A 1 308 ? -20.878 2.173 35.481 1.00 63.84 308 GLY A C 1
ATOM 2412 O O . GLY A 1 308 ? -20.975 2.585 36.630 1.00 63.84 308 GLY A O 1
ATOM 2413 N N . GLU A 1 309 ? -21.700 1.241 34.997 1.00 55.09 309 GLU A N 1
ATOM 2414 C CA . GLU A 1 309 ? -22.783 0.589 35.748 1.00 55.09 309 GLU A CA 1
ATOM 2415 C C . GLU A 1 309 ? -22.551 -0.915 36.017 1.00 55.09 309 GLU A C 1
ATOM 2417 O O . GLU A 1 309 ? -23.312 -1.512 36.768 1.00 55.09 309 GLU A O 1
ATOM 2422 N N . GLU A 1 310 ? -21.457 -1.521 35.535 1.00 51.81 310 GLU A N 1
ATOM 2423 C CA . GLU A 1 310 ? -21.090 -2.924 35.842 1.00 51.81 310 GLU A CA 1
ATOM 2424 C C . GLU A 1 310 ? -19.899 -3.064 36.813 1.00 51.81 310 GLU A C 1
ATOM 2426 O O . GLU A 1 310 ? -19.159 -4.042 36.788 1.00 51.81 310 GLU A O 1
ATOM 2431 N N . VAL A 1 311 ? -19.708 -2.102 37.723 1.00 50.66 311 VAL A N 1
ATOM 2432 C CA . VAL A 1 311 ? -18.854 -2.295 38.915 1.00 50.66 311 VAL A CA 1
ATOM 2433 C C . VAL A 1 311 ? -19.748 -2.489 40.139 1.00 50.66 311 VAL A C 1
ATOM 2435 O O . VAL A 1 311 ? -19.688 -1.749 41.118 1.00 50.66 311 VAL A O 1
ATOM 2438 N N . VAL A 1 312 ? -20.623 -3.490 40.073 1.00 48.56 312 VAL A N 1
ATOM 2439 C CA . VAL A 1 312 ? -21.331 -4.024 41.239 1.00 48.56 312 VAL A CA 1
ATOM 2440 C C . VAL A 1 312 ? -21.067 -5.520 41.277 1.00 48.56 312 VAL A C 1
ATOM 2442 O O . VAL A 1 312 ? -21.646 -6.275 40.507 1.00 48.56 312 VAL A O 1
ATOM 2445 N N . GLY A 1 313 ? -20.206 -5.940 42.205 1.00 50.31 313 GLY A N 1
ATOM 2446 C CA . GLY A 1 313 ? -20.174 -7.331 42.649 1.00 50.31 313 GLY A CA 1
ATOM 2447 C C . GLY A 1 313 ? -18.860 -8.075 42.464 1.00 50.31 313 GLY A C 1
ATOM 2448 O O . GLY A 1 313 ? -18.862 -9.141 41.878 1.00 50.31 313 GLY A O 1
ATOM 2449 N N . GLU A 1 314 ? -17.768 -7.587 43.053 1.00 42.84 314 GLU A N 1
ATOM 2450 C CA . GLU A 1 314 ? -16.780 -8.506 43.637 1.00 42.84 314 GLU A CA 1
ATOM 2451 C C . GLU A 1 314 ? -16.020 -7.811 44.775 1.00 42.84 314 GLU A C 1
ATOM 2453 O O . GLU A 1 314 ? -14.896 -7.328 44.662 1.00 42.84 314 GLU A O 1
ATOM 2458 N N . LYS A 1 315 ? -16.711 -7.700 45.911 1.00 42.97 315 LYS A N 1
ATOM 2459 C CA . LYS A 1 315 ? -16.074 -7.730 47.225 1.00 42.97 315 LYS A CA 1
ATOM 2460 C C . LYS A 1 315 ? -16.683 -8.911 47.969 1.00 42.97 315 LYS A C 1
ATOM 2462 O O . LYS A 1 315 ? -17.858 -8.877 48.330 1.00 42.97 315 LYS A O 1
ATOM 2467 N N . SER A 1 316 ? -15.890 -9.951 48.162 1.00 37.31 316 SER A N 1
ATOM 2468 C CA . SER A 1 316 ? -16.049 -10.951 49.216 1.00 37.31 316 SER A CA 1
ATOM 2469 C C . SER A 1 316 ? -14.670 -11.211 49.794 1.00 37.31 316 SER A C 1
ATOM 2471 O O . SER A 1 316 ? -13.719 -11.301 48.988 1.00 37.31 316 SER A O 1
#